Protein AF-A0A8H7WXA7-F1 (afdb_monomer_lite)

Foldseek 3Di:
DAPVLVVVVVVCVVVVVPPDPVVVLVSLCVVPLLSLLLNLLCVCVVDPVSVVVLCVQQVDHQQHADPPPQCRSLSNLVVCLVCVVSSVVSCVVVVVVSVSSDADPVSNVVSVVVSVLCPLVVVLVVQQPDPPHDLQSNVVSLLVNLVSLVVVLVVLVVVPDPVSVVVNVVSVSVNVVSCVVVVCLVPDLVNVLSQCPDPVRRLVVLVPRPDPVRSVVSVVVNVVVVVVVVVVVVVVD

pLDDT: mean 80.23, std 11.73, range [40.03, 95.44]
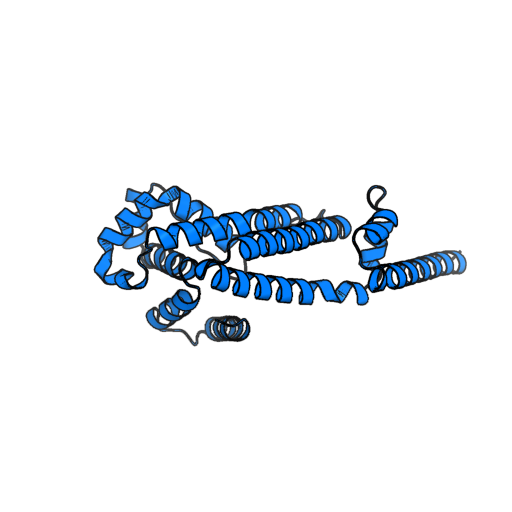
Sequence (237 aa):
MDIEELKLYDLEDENGELTDEEAKRARFRLLGPIGQAHNIVVHIGGSAARTDVFRNVAGRLIPMNNRTRWNSWYNMLLVLLLLKGKVEEYCDKYEDELEEDLLSREDWKKVEMIKDFLAPFSRATLATEGDSVSIDRTLFNTDILIKHLQETTDEIKKKKDEESNDFLIRLNAAHKVLDNYYQKPDISPFYAAALVLNPMFRTRFINLHWPRKWGAPALAKVKKLRERTIGLRVSCS

Secondary structure (DSSP, 8-state):
--HHHHHHHHHHHHTT----HHHHHHHHHTTTHHHHHHHHHHHHHT-HHHHHHHHHHHSSPPPPP-TT-TTHHHHHHHHHHHTHHHHHHHHHHTHHHHGGGPPPHHHHHHHHHHHHHHHHHHHHHHHH-STT--HHHHHHHHHHHHHHHHHHHHHHHHH--HHHHHHHHHHHHHHHHHHHHHSGGGT-HHHHHHHHHSTTTHHHHHHHHS-HHHHHHHHHHHHHHHHHHHHHHHHT-

Structure (mmCIF, N/CA/C/O backbone):
data_AF-A0A8H7WXA7-F1
#
_entry.id   AF-A0A8H7WXA7-F1
#
loop_
_atom_site.group_PDB
_atom_site.id
_atom_site.type_symbol
_atom_site.label_atom_id
_atom_site.label_alt_id
_atom_site.label_comp_id
_atom_site.label_asym_id
_atom_site.label_entity_id
_atom_site.label_seq_id
_atom_site.pdbx_PDB_ins_code
_atom_site.Cartn_x
_atom_site.Cartn_y
_atom_site.Cartn_z
_atom_site.occupancy
_atom_site.B_iso_or_equiv
_atom_site.auth_seq_id
_atom_site.auth_comp_id
_atom_site.auth_asym_id
_atom_site.auth_atom_id
_atom_site.pdbx_PDB_model_num
ATOM 1 N N . MET A 1 1 ? 6.147 12.025 5.387 1.00 55.28 1 MET A N 1
ATOM 2 C CA . MET A 1 1 ? 7.143 11.014 5.775 1.00 55.28 1 MET A CA 1
ATOM 3 C C . MET A 1 1 ? 8.098 10.799 4.614 1.00 55.28 1 MET A C 1
ATOM 5 O O . MET A 1 1 ? 7.621 10.529 3.512 1.00 55.28 1 MET A O 1
ATOM 9 N N . ASP A 1 2 ? 9.398 11.001 4.816 1.00 58.91 2 ASP A N 1
ATOM 10 C CA . ASP A 1 2 ? 10.422 10.761 3.781 1.00 58.91 2 ASP A CA 1
ATOM 11 C C . ASP A 1 2 ? 10.826 9.271 3.739 1.00 58.91 2 ASP A C 1
ATOM 13 O O . ASP A 1 2 ? 10.615 8.518 4.689 1.00 58.91 2 ASP A O 1
ATOM 17 N N . ILE A 1 3 ? 11.413 8.820 2.628 1.00 60.12 3 ILE A N 1
ATOM 18 C CA . ILE A 1 3 ? 11.916 7.450 2.427 1.00 60.12 3 ILE A CA 1
ATOM 19 C C . ILE A 1 3 ? 12.921 7.062 3.523 1.00 60.12 3 ILE A C 1
ATOM 21 O O . ILE A 1 3 ? 13.016 5.887 3.874 1.00 60.12 3 ILE A O 1
ATOM 25 N N . GLU A 1 4 ? 13.690 8.015 4.051 1.00 65.62 4 GLU A N 1
ATOM 26 C CA . GLU A 1 4 ? 14.643 7.748 5.133 1.00 65.62 4 GLU A CA 1
ATOM 27 C C . GLU A 1 4 ? 13.956 7.441 6.466 1.00 65.62 4 GLU A C 1
ATOM 29 O O . GLU A 1 4 ? 14.383 6.520 7.154 1.00 65.62 4 GLU A O 1
ATOM 34 N N . GLU A 1 5 ? 12.846 8.112 6.782 1.00 67.44 5 GLU A N 1
ATOM 35 C CA . GLU A 1 5 ? 12.047 7.819 7.981 1.00 67.44 5 GLU A CA 1
ATOM 36 C C . GLU A 1 5 ? 11.400 6.429 7.895 1.00 67.44 5 GLU A C 1
ATOM 38 O O . GLU A 1 5 ? 11.374 5.695 8.881 1.00 67.44 5 GLU A O 1
ATOM 43 N N . LEU A 1 6 ? 10.948 6.026 6.700 1.00 65.06 6 LEU A N 1
ATOM 44 C CA . LEU A 1 6 ? 10.463 4.664 6.434 1.00 65.06 6 LEU A CA 1
ATOM 45 C C . LEU A 1 6 ? 11.540 3.606 6.686 1.00 65.06 6 LEU A C 1
ATOM 47 O O . LEU A 1 6 ? 11.292 2.614 7.363 1.00 65.06 6 LEU A O 1
ATOM 51 N N . LYS A 1 7 ? 12.747 3.831 6.156 1.00 67.94 7 LYS A N 1
ATOM 52 C CA . LYS A 1 7 ? 13.876 2.909 6.342 1.00 67.94 7 LYS A CA 1
ATOM 53 C C . LYS A 1 7 ? 14.319 2.829 7.795 1.00 67.94 7 LYS A C 1
ATOM 55 O O . LYS A 1 7 ? 14.704 1.758 8.245 1.00 67.94 7 LYS A O 1
ATOM 60 N N . LEU A 1 8 ? 14.296 3.953 8.508 1.00 71.31 8 LEU A N 1
ATOM 61 C CA . LEU A 1 8 ? 14.635 3.992 9.924 1.00 71.31 8 LEU A CA 1
ATOM 62 C C . LEU A 1 8 ? 13.629 3.178 10.743 1.00 71.31 8 LEU A C 1
ATOM 64 O O . LEU A 1 8 ? 14.038 2.361 11.559 1.00 71.31 8 LEU A O 1
ATOM 68 N N . TYR A 1 9 ? 12.331 3.327 10.465 1.00 69.94 9 TYR A N 1
ATOM 69 C CA . TYR A 1 9 ? 11.303 2.481 11.068 1.00 69.94 9 TYR A CA 1
ATOM 70 C C . TYR A 1 9 ? 11.548 0.990 10.799 1.00 69.94 9 TYR A C 1
ATOM 72 O O . TYR A 1 9 ? 11.513 0.206 11.744 1.00 69.94 9 TYR A O 1
ATOM 80 N N . ASP A 1 10 ? 11.832 0.604 9.550 1.00 68.31 10 ASP A N 1
ATOM 81 C CA . ASP A 1 10 ? 12.086 -0.802 9.204 1.00 68.31 10 ASP A CA 1
ATOM 82 C C . ASP A 1 10 ? 13.258 -1.388 10.016 1.00 68.31 10 ASP A C 1
ATOM 84 O O . ASP A 1 10 ? 13.186 -2.535 10.456 1.00 68.31 10 ASP A O 1
ATOM 88 N N . LEU A 1 11 ? 14.312 -0.597 10.250 1.00 69.94 11 LEU A N 1
ATOM 89 C CA . LEU A 1 11 ? 15.478 -0.999 11.045 1.00 69.94 11 LEU A CA 1
ATOM 90 C C . LEU A 1 11 ? 15.151 -1.133 12.537 1.00 69.94 11 LEU A C 1
ATOM 92 O O . LEU A 1 11 ? 15.550 -2.103 13.175 1.00 69.94 11 LEU A O 1
ATOM 96 N N . GLU A 1 12 ? 14.417 -0.176 13.099 1.00 70.00 12 GLU A N 1
ATOM 97 C CA . GLU A 1 12 ? 14.050 -0.186 14.519 1.00 70.00 12 GLU A CA 1
ATOM 98 C C . GLU A 1 12 ? 13.044 -1.305 14.851 1.00 70.00 12 GLU A C 1
ATOM 100 O O . GLU A 1 12 ? 13.105 -1.900 15.930 1.00 70.00 12 GLU A O 1
ATOM 105 N N . ASP A 1 13 ? 12.146 -1.638 13.917 1.00 66.94 13 ASP A N 1
ATOM 106 C CA . ASP A 1 13 ? 11.234 -2.784 14.027 1.00 66.94 13 ASP A CA 1
ATOM 107 C C . ASP A 1 13 ? 12.001 -4.115 13.936 1.00 66.94 13 ASP A C 1
ATOM 109 O O . ASP A 1 13 ? 11.770 -5.020 14.739 1.00 66.94 13 ASP A O 1
ATOM 113 N N . GLU A 1 14 ? 12.979 -4.228 13.024 1.00 68.00 14 GLU A N 1
ATOM 114 C CA . GLU A 1 14 ? 13.877 -5.395 12.939 1.00 68.00 14 GLU A CA 1
ATOM 115 C C . GLU A 1 14 ? 14.685 -5.628 14.214 1.00 68.00 14 GLU A C 1
ATOM 117 O O . GLU A 1 14 ? 14.851 -6.775 14.636 1.00 68.00 14 GLU A O 1
ATOM 122 N N . ASN A 1 15 ? 15.154 -4.555 14.845 1.00 70.88 15 ASN A N 1
ATOM 123 C CA . ASN A 1 15 ? 15.931 -4.633 16.077 1.00 70.88 15 ASN A CA 1
ATOM 124 C C . ASN A 1 15 ? 15.066 -4.902 17.321 1.00 70.88 15 ASN A C 1
ATOM 126 O O . ASN A 1 15 ? 15.609 -5.115 18.406 1.00 70.88 15 ASN A O 1
ATOM 130 N N . GLY A 1 16 ? 13.733 -4.902 17.188 1.00 65.19 16 GLY A N 1
ATOM 131 C CA . GLY A 1 16 ? 12.806 -5.060 18.310 1.00 65.19 16 GLY A CA 1
ATOM 132 C C . GLY A 1 16 ? 12.818 -3.877 19.282 1.00 65.19 16 GLY A C 1
ATOM 133 O O . GLY A 1 16 ? 12.421 -4.025 20.437 1.00 65.19 16 GLY A O 1
ATOM 134 N N . GLU A 1 17 ? 13.284 -2.710 18.835 1.00 65.25 17 GLU A N 1
ATOM 135 C CA . GLU A 1 17 ? 13.406 -1.496 19.653 1.00 65.25 17 GLU A CA 1
ATOM 136 C C . GLU A 1 17 ? 12.039 -0.830 19.889 1.00 65.25 17 GLU A C 1
ATOM 138 O O . GLU A 1 17 ? 11.831 -0.132 20.882 1.00 65.25 17 GLU A O 1
ATOM 143 N N . LEU A 1 18 ? 11.065 -1.118 19.021 1.00 64.38 18 LEU A N 1
ATOM 144 C CA . LEU A 1 18 ? 9.667 -0.719 19.165 1.00 64.38 18 LEU A CA 1
ATOM 145 C C . LEU A 1 18 ? 8.901 -1.774 19.977 1.00 64.38 18 LEU A C 1
ATOM 147 O O . LEU A 1 18 ? 8.321 -2.709 19.426 1.00 64.38 18 LEU A O 1
ATOM 151 N N . THR A 1 19 ? 8.892 -1.637 21.302 1.00 67.06 19 THR A N 1
ATOM 152 C CA . THR A 1 19 ? 8.095 -2.504 22.196 1.00 67.06 19 THR A CA 1
ATOM 153 C C . THR A 1 19 ? 6.735 -1.909 22.558 1.00 67.06 19 THR A C 1
ATOM 155 O O . THR A 1 19 ? 5.822 -2.656 22.902 1.00 67.06 19 THR A O 1
ATOM 158 N N . ASP A 1 20 ? 6.581 -0.589 22.437 1.00 81.88 20 ASP A N 1
ATOM 159 C CA . ASP A 1 20 ? 5.321 0.108 22.682 1.00 81.88 20 ASP A CA 1
ATOM 160 C C . ASP A 1 20 ? 4.419 0.093 21.438 1.00 81.88 20 ASP A C 1
ATOM 162 O O . ASP A 1 20 ? 4.792 0.573 20.363 1.00 81.88 20 ASP A O 1
ATOM 166 N N . GLU A 1 21 ? 3.219 -0.463 21.591 1.00 80.38 21 GLU A N 1
ATOM 167 C CA . GLU A 1 21 ? 2.232 -0.573 20.515 1.00 80.38 21 GLU A CA 1
ATOM 168 C C . GLU A 1 21 ? 1.685 0.798 20.099 1.00 80.38 21 GLU A C 1
ATOM 170 O O . GLU A 1 21 ? 1.405 1.009 18.918 1.00 80.38 21 GLU A O 1
ATOM 175 N N . GLU A 1 22 ? 1.591 1.764 21.017 1.00 84.88 22 GLU A N 1
ATOM 176 C CA . GLU A 1 22 ? 1.117 3.106 20.666 1.00 84.88 22 GLU A CA 1
ATOM 177 C C . GLU A 1 22 ? 2.143 3.872 19.833 1.00 84.88 22 GLU A C 1
ATOM 179 O O . GLU A 1 22 ? 1.800 4.433 18.791 1.00 84.88 22 GLU A O 1
ATOM 184 N N . ALA A 1 23 ? 3.423 3.814 20.210 1.00 83.44 23 ALA A N 1
ATOM 185 C CA . ALA A 1 23 ? 4.508 4.368 19.406 1.00 83.44 23 ALA A CA 1
ATOM 186 C C . ALA A 1 23 ? 4.546 3.784 17.981 1.00 83.44 23 ALA A C 1
ATOM 188 O O . ALA A 1 23 ? 4.801 4.519 17.022 1.00 83.44 23 ALA A O 1
ATOM 189 N N . LYS A 1 24 ? 4.255 2.484 17.811 1.00 83.12 24 LYS A N 1
ATOM 190 C CA . LYS A 1 24 ? 4.113 1.875 16.476 1.00 83.12 24 LYS A CA 1
ATOM 191 C C . LYS A 1 24 ? 2.935 2.474 15.720 1.00 83.12 24 LYS A C 1
ATOM 193 O O . LYS A 1 24 ? 3.113 2.921 14.585 1.00 83.12 24 LYS A O 1
ATOM 198 N N . ARG A 1 25 ? 1.751 2.524 16.340 1.00 86.69 25 ARG A N 1
ATOM 199 C CA . ARG A 1 25 ? 0.543 3.077 15.709 1.00 86.69 25 ARG A CA 1
ATOM 200 C C . ARG A 1 25 ? 0.742 4.527 15.278 1.00 86.69 25 ARG A C 1
ATOM 202 O O . ARG A 1 25 ? 0.449 4.849 14.126 1.00 86.69 25 ARG A O 1
ATOM 209 N N . ALA A 1 26 ? 1.332 5.361 16.133 1.00 86.50 26 ALA A N 1
ATOM 210 C CA . ALA A 1 26 ? 1.630 6.762 15.842 1.00 86.50 26 ALA A CA 1
ATOM 211 C C . ALA A 1 26 ? 2.517 6.936 14.597 1.00 86.50 26 ALA A C 1
ATOM 213 O O . ALA A 1 26 ? 2.296 7.838 13.787 1.00 86.50 26 ALA A O 1
ATOM 214 N N . ARG A 1 27 ? 3.485 6.038 14.378 1.00 83.56 27 ARG A N 1
ATOM 215 C CA . ARG A 1 27 ? 4.312 6.050 13.159 1.00 83.56 27 ARG A CA 1
ATOM 216 C C . ARG A 1 27 ? 3.525 5.665 11.922 1.00 83.56 27 ARG A C 1
ATOM 218 O O . ARG A 1 27 ? 3.659 6.321 10.892 1.00 83.56 27 ARG A O 1
ATOM 225 N N . PHE A 1 28 ? 2.678 4.644 12.012 1.00 85.75 28 PHE A N 1
ATOM 226 C CA . PHE A 1 28 ? 1.815 4.284 10.892 1.00 85.75 28 PHE A CA 1
ATOM 227 C C . PHE A 1 28 ? 0.854 5.420 10.534 1.00 85.75 28 PHE A C 1
ATOM 229 O O . PHE A 1 28 ? 0.642 5.659 9.349 1.00 85.75 28 PHE A O 1
ATOM 236 N N . ARG A 1 29 ? 0.370 6.212 11.496 1.00 87.25 29 ARG A N 1
ATOM 237 C CA . ARG A 1 29 ? -0.469 7.393 11.214 1.00 87.25 29 ARG A CA 1
ATOM 238 C C . ARG A 1 29 ? 0.225 8.434 10.326 1.00 87.25 29 ARG A C 1
ATOM 240 O O . ARG A 1 29 ? -0.449 9.092 9.538 1.00 87.25 29 ARG A O 1
ATOM 247 N N . LEU A 1 30 ? 1.561 8.519 10.322 1.00 84.94 30 LEU A N 1
ATOM 248 C CA . LEU A 1 30 ? 2.317 9.385 9.395 1.00 84.94 30 LEU A CA 1
ATOM 249 C C . LEU A 1 30 ? 2.177 8.969 7.921 1.00 84.94 30 LEU A C 1
ATOM 251 O O . LEU A 1 30 ? 2.384 9.780 7.012 1.00 84.94 30 LEU A O 1
ATOM 255 N N . LEU A 1 31 ? 1.803 7.714 7.653 1.00 81.88 31 LEU A N 1
ATOM 256 C CA . LEU A 1 31 ? 1.449 7.259 6.308 1.00 81.88 31 LEU A CA 1
ATOM 257 C C . LEU A 1 31 ? 0.077 7.765 5.862 1.00 81.88 31 LEU A C 1
ATOM 259 O O . LEU A 1 31 ? -0.237 7.632 4.677 1.00 81.88 31 LEU A O 1
ATOM 263 N N . GLY A 1 32 ? -0.694 8.386 6.753 1.00 88.00 32 GLY A N 1
ATOM 264 C CA . GLY A 1 32 ? -2.041 8.880 6.510 1.00 88.00 32 GLY A CA 1
ATOM 265 C C . GLY A 1 32 ? -3.082 7.753 6.553 1.00 88.00 32 GLY A C 1
ATOM 266 O O . GLY A 1 32 ? -2.889 6.763 7.267 1.00 88.00 32 GLY A O 1
ATOM 267 N N . PRO A 1 33 ? -4.145 7.838 5.733 1.00 91.06 33 PRO A N 1
ATOM 268 C CA . PRO A 1 33 ? -5.280 6.907 5.768 1.00 91.06 33 PRO A CA 1
ATOM 269 C C . PRO A 1 33 ? -4.922 5.429 5.622 1.00 91.06 33 PRO A C 1
ATOM 271 O O . PRO A 1 33 ? -5.552 4.558 6.214 1.00 91.06 33 PRO A O 1
ATOM 274 N N . ILE A 1 34 ? -3.886 5.119 4.839 1.00 90.56 34 ILE A N 1
ATOM 275 C CA . ILE A 1 34 ? -3.430 3.736 4.662 1.00 90.56 34 ILE A CA 1
ATOM 276 C C . ILE A 1 34 ? -2.814 3.159 5.945 1.00 90.56 34 ILE A C 1
ATOM 278 O O . ILE A 1 34 ? -2.952 1.965 6.206 1.00 90.56 34 ILE A O 1
ATOM 282 N N . GLY A 1 35 ? -2.148 3.992 6.744 1.00 89.69 35 GLY A N 1
ATOM 283 C CA . GLY A 1 35 ? -1.556 3.583 8.012 1.00 89.69 35 GLY A CA 1
ATOM 284 C C . GLY A 1 35 ? -2.586 3.468 9.129 1.00 89.69 35 GLY A C 1
ATOM 285 O O . GLY A 1 35 ? -2.553 2.504 9.883 1.00 89.69 35 GLY A O 1
ATOM 286 N N . GLN A 1 36 ? -3.574 4.362 9.160 1.00 93.12 36 GLN A N 1
ATOM 287 C CA . GLN A 1 36 ? -4.746 4.217 10.032 1.00 93.12 36 GLN A CA 1
ATOM 288 C C . GLN A 1 36 ? -5.517 2.923 9.711 1.00 93.12 36 GLN A C 1
ATOM 290 O O . GLN A 1 36 ? -5.810 2.127 10.601 1.00 93.12 36 GLN A O 1
ATOM 295 N N . ALA A 1 37 ? -5.733 2.624 8.423 1.00 93.69 37 ALA A N 1
ATOM 296 C CA . ALA A 1 37 ? -6.323 1.354 7.993 1.00 93.69 37 ALA A CA 1
ATOM 297 C C . ALA A 1 37 ? -5.499 0.135 8.449 1.00 93.69 37 ALA A C 1
ATOM 299 O O . ALA A 1 37 ? -6.068 -0.880 8.848 1.00 93.69 37 ALA A O 1
ATOM 300 N N . HIS A 1 38 ? -4.166 0.226 8.415 1.00 92.31 38 HIS A N 1
ATOM 301 C CA . HIS A 1 38 ? -3.289 -0.807 8.967 1.00 92.31 38 HIS A CA 1
ATOM 302 C C . HIS A 1 38 ? -3.489 -0.978 10.478 1.00 92.31 38 HIS A C 1
ATOM 304 O O . HIS A 1 38 ? -3.698 -2.104 10.929 1.00 92.31 38 HIS A O 1
ATOM 310 N N . ASN A 1 39 ? -3.501 0.116 11.241 1.00 93.25 39 ASN A N 1
ATOM 311 C CA . ASN A 1 39 ? -3.690 0.091 12.691 1.00 93.25 39 ASN A CA 1
ATOM 312 C C . ASN A 1 39 ? -5.024 -0.556 13.089 1.00 93.25 39 ASN A C 1
ATOM 314 O O . ASN A 1 39 ? -5.052 -1.363 14.018 1.00 93.25 39 ASN A O 1
ATOM 318 N N . ILE A 1 40 ? -6.106 -0.296 12.347 1.00 93.88 40 ILE A N 1
ATOM 319 C CA . ILE A 1 40 ? -7.400 -0.968 12.558 1.00 93.88 40 ILE A CA 1
ATOM 320 C C . ILE A 1 40 ? -7.264 -2.489 12.381 1.00 93.88 40 ILE A C 1
ATOM 322 O O . ILE A 1 40 ? -7.737 -3.265 13.213 1.00 93.88 40 ILE A O 1
ATOM 326 N N . VAL A 1 41 ? -6.598 -2.945 11.316 1.00 93.38 41 VAL A N 1
ATOM 327 C CA . VAL A 1 41 ? -6.406 -4.384 11.057 1.00 93.38 41 VAL A CA 1
ATOM 328 C C . VAL A 1 41 ? -5.523 -5.029 12.130 1.00 93.38 41 VAL A C 1
ATOM 330 O O . VAL A 1 41 ? -5.822 -6.140 12.580 1.00 93.38 41 VAL A O 1
ATOM 333 N N . VAL A 1 42 ? -4.483 -4.327 12.588 1.00 91.88 42 VAL A N 1
ATOM 334 C CA . VAL A 1 42 ? -3.644 -4.739 13.725 1.00 91.88 42 VAL A CA 1
ATOM 335 C C . VAL A 1 42 ? -4.473 -4.870 14.995 1.00 91.88 42 VAL A C 1
ATOM 337 O O . VAL A 1 42 ? -4.383 -5.891 15.674 1.00 91.88 42 VAL A O 1
ATOM 340 N N . HIS A 1 43 ? -5.339 -3.900 15.287 1.00 93.06 43 HIS A N 1
ATOM 341 C CA . HIS A 1 43 ? -6.212 -3.928 16.460 1.00 93.06 43 HIS A CA 1
ATOM 342 C C . HIS A 1 43 ? -7.162 -5.131 16.442 1.00 93.06 43 HIS A C 1
ATOM 344 O O . HIS A 1 43 ? -7.214 -5.880 17.421 1.00 93.06 43 HIS A O 1
ATOM 350 N N . ILE A 1 44 ? -7.819 -5.398 15.307 1.00 92.62 44 ILE A N 1
ATOM 351 C CA . ILE A 1 44 ? -8.679 -6.581 15.111 1.00 92.62 44 ILE A CA 1
ATOM 352 C C . ILE A 1 44 ? -7.911 -7.880 15.404 1.00 92.62 44 ILE A C 1
ATOM 354 O O . ILE A 1 44 ? -8.413 -8.776 16.092 1.00 92.62 44 ILE A O 1
ATOM 358 N N . GLY A 1 45 ? -6.691 -7.994 14.873 1.00 89.44 45 GLY A N 1
ATOM 359 C CA . GLY A 1 45 ? -5.839 -9.178 15.015 1.00 89.44 45 GLY A CA 1
ATOM 360 C C . GLY A 1 45 ? -5.110 -9.287 16.356 1.00 89.44 45 GLY A C 1
ATOM 361 O O . GLY A 1 45 ? -4.618 -10.360 16.696 1.00 89.44 45 GLY A O 1
ATOM 362 N N . GLY A 1 46 ? -5.046 -8.208 17.137 1.00 87.50 46 GLY A N 1
ATOM 363 C CA . GLY A 1 46 ? -4.218 -8.121 18.340 1.00 87.50 46 GLY A CA 1
ATOM 364 C C . GLY A 1 46 ? -4.776 -8.851 19.564 1.00 87.50 46 GLY A C 1
ATOM 365 O O . GLY A 1 46 ? -4.185 -8.786 20.636 1.00 87.50 46 GLY A O 1
ATOM 366 N N . SER A 1 47 ? -5.954 -9.473 19.487 1.00 91.19 47 SER A N 1
ATOM 367 C CA . SER A 1 47 ? -6.491 -10.332 20.555 1.00 91.19 47 SER A CA 1
ATOM 368 C C . SER A 1 47 ? -7.480 -11.338 19.984 1.00 91.19 47 SER A C 1
ATOM 370 O O . SER A 1 47 ? -8.298 -10.978 19.139 1.00 91.19 47 SER A O 1
ATOM 372 N N . ALA A 1 48 ? -7.472 -12.566 20.511 1.00 91.06 48 ALA A N 1
ATOM 373 C CA . ALA A 1 48 ? -8.430 -13.605 20.133 1.00 91.06 48 ALA A CA 1
ATOM 374 C C . ALA A 1 48 ? -9.885 -13.129 20.289 1.00 91.06 48 ALA A C 1
ATOM 376 O O . ALA A 1 48 ? -10.696 -13.334 19.391 1.00 91.06 48 ALA A O 1
ATOM 377 N N . ALA A 1 49 ? -10.189 -12.400 21.370 1.00 92.19 49 ALA A N 1
ATOM 378 C CA . ALA A 1 49 ? -11.525 -11.858 21.607 1.00 92.19 49 ALA A CA 1
ATOM 379 C C . ALA A 1 49 ? -11.946 -10.850 20.522 1.00 92.19 49 ALA A C 1
ATOM 381 O O . ALA A 1 49 ? -13.055 -10.933 19.998 1.00 92.19 49 ALA A O 1
ATOM 382 N N . ARG A 1 50 ? -11.053 -9.926 20.141 1.00 92.94 50 ARG A N 1
ATOM 383 C CA . ARG A 1 50 ? -11.302 -8.929 19.082 1.00 92.94 50 ARG A CA 1
ATOM 384 C C . ARG A 1 50 ? -11.454 -9.586 17.713 1.00 92.94 50 ARG A C 1
ATOM 386 O O . ARG A 1 50 ? -12.377 -9.271 16.963 1.00 92.94 50 ARG A O 1
ATOM 393 N N . THR A 1 51 ? -10.600 -10.564 17.431 1.00 92.06 51 THR A N 1
ATOM 394 C CA . THR A 1 51 ? -10.654 -11.362 16.206 1.00 92.06 51 THR A CA 1
ATOM 395 C C . THR A 1 51 ? -11.980 -12.110 16.085 1.00 92.06 51 THR A C 1
ATOM 397 O O . THR A 1 51 ? -12.573 -12.119 15.006 1.00 92.06 51 THR A O 1
ATOM 400 N N . ASP A 1 52 ? -12.477 -12.705 17.170 1.00 92.19 52 ASP A N 1
ATOM 401 C CA . ASP A 1 52 ? -13.766 -13.399 17.175 1.00 92.19 52 ASP A CA 1
ATOM 402 C C . ASP A 1 52 ? -14.940 -12.431 17.015 1.00 92.19 52 ASP A C 1
ATOM 404 O O . ASP A 1 52 ? -15.850 -12.705 16.233 1.00 92.19 52 ASP A O 1
ATOM 408 N N . VAL A 1 53 ? -14.897 -11.266 17.671 1.00 92.75 53 VAL A N 1
ATOM 409 C CA . VAL A 1 53 ? -15.895 -10.200 17.477 1.00 92.75 53 VAL A CA 1
ATOM 410 C C . VAL A 1 53 ? -15.974 -9.796 16.007 1.00 92.75 53 VAL A C 1
ATOM 412 O O . VAL A 1 53 ? -17.058 -9.825 15.426 1.00 92.75 53 VAL A O 1
ATOM 415 N N . PHE A 1 54 ? -14.839 -9.480 15.381 1.00 93.06 54 PHE A N 1
ATOM 416 C CA . PHE A 1 54 ? -14.824 -9.087 13.974 1.00 93.06 54 PHE A CA 1
ATOM 417 C C . PHE A 1 54 ? -15.259 -10.233 13.054 1.00 93.06 54 PHE A C 1
ATOM 419 O O . PHE A 1 54 ? -16.042 -10.024 12.129 1.00 93.06 54 PHE A O 1
ATOM 426 N N . ARG A 1 55 ? -14.819 -11.470 13.322 1.00 93.12 55 ARG A N 1
ATOM 427 C CA . ARG A 1 55 ? -15.217 -12.650 12.540 1.00 93.12 55 ARG A CA 1
ATOM 428 C C . ARG A 1 55 ? -16.726 -12.887 12.592 1.00 93.12 55 ARG A C 1
ATOM 430 O O . ARG A 1 55 ? -17.302 -13.228 11.562 1.00 93.12 55 ARG A O 1
ATOM 437 N N . ASN A 1 56 ? -17.362 -12.678 13.741 1.00 91.94 56 ASN A N 1
ATOM 438 C CA . ASN A 1 56 ? -18.813 -12.812 13.887 1.00 91.94 56 ASN A CA 1
ATOM 439 C C . ASN A 1 56 ? -19.579 -11.750 13.085 1.00 91.94 56 ASN A C 1
ATOM 441 O O . ASN A 1 56 ? -20.637 -12.042 12.536 1.00 91.94 56 ASN A O 1
ATOM 445 N N . VAL A 1 57 ? -19.032 -10.537 12.983 1.00 89.31 57 VAL A N 1
ATOM 446 C CA . VAL A 1 57 ? -19.649 -9.407 12.270 1.00 89.31 57 VAL A CA 1
ATOM 447 C C . VAL A 1 57 ? -19.425 -9.481 10.752 1.00 89.31 57 VAL A C 1
ATOM 449 O O . VAL A 1 57 ? -20.338 -9.204 9.969 1.00 89.31 57 VAL A O 1
ATOM 452 N N . ALA A 1 58 ? -18.221 -9.865 10.324 1.00 89.75 58 ALA A N 1
ATOM 453 C CA . ALA A 1 58 ? -17.781 -9.814 8.928 1.00 89.75 58 ALA A CA 1
ATOM 454 C C . ALA A 1 58 ? -17.769 -11.176 8.208 1.00 89.75 58 ALA A C 1
ATOM 456 O O . ALA A 1 58 ? -17.600 -11.226 6.990 1.00 89.75 58 ALA A O 1
ATOM 457 N N . GLY A 1 59 ? -17.886 -12.294 8.932 1.00 88.00 59 GLY A N 1
ATOM 458 C CA . GLY A 1 59 ? -17.841 -13.661 8.389 1.00 88.00 59 GLY A CA 1
ATOM 459 C C . GLY A 1 59 ? -16.464 -14.116 7.881 1.00 88.00 59 GLY A C 1
ATOM 460 O O . GLY A 1 59 ? -16.280 -15.281 7.530 1.00 88.00 59 GLY A O 1
ATOM 461 N N . ARG A 1 60 ? -15.475 -13.219 7.841 1.00 90.50 60 ARG A N 1
ATOM 462 C CA . ARG A 1 60 ? -14.086 -13.480 7.446 1.00 90.50 60 ARG A CA 1
ATOM 463 C C . ARG A 1 60 ? -13.154 -12.450 8.077 1.00 90.50 60 ARG A C 1
ATOM 465 O O . ARG A 1 60 ? -13.591 -11.375 8.469 1.00 90.50 60 ARG A O 1
ATOM 472 N N . LEU A 1 61 ? -11.861 -12.760 8.111 1.00 89.38 61 LEU A N 1
ATOM 473 C CA . LEU A 1 61 ? -10.833 -11.814 8.541 1.00 89.38 61 LEU A CA 1
ATOM 474 C C . LEU A 1 61 ? -10.232 -11.042 7.361 1.00 89.38 61 LEU A C 1
ATOM 476 O O . LEU A 1 61 ? -10.247 -11.503 6.210 1.00 89.38 61 LEU A O 1
ATOM 480 N N . ILE A 1 62 ? -9.676 -9.876 7.683 1.00 90.00 62 ILE A N 1
ATOM 481 C CA . ILE A 1 62 ? -8.826 -9.095 6.786 1.00 90.00 62 ILE A CA 1
ATOM 482 C C . ILE A 1 62 ? -7.405 -9.677 6.870 1.00 90.00 62 ILE A C 1
ATOM 484 O O . ILE A 1 62 ? -6.909 -9.904 7.975 1.00 90.00 62 ILE A O 1
ATOM 488 N N . PRO A 1 63 ? -6.744 -9.976 5.737 1.00 87.25 63 PRO A N 1
ATOM 489 C CA . PRO A 1 63 ? -5.367 -10.442 5.757 1.00 87.25 63 PRO A CA 1
ATOM 490 C C . PRO A 1 63 ? -4.445 -9.326 6.254 1.00 87.25 63 PRO A C 1
ATOM 492 O O . PRO A 1 63 ? -4.479 -8.218 5.722 1.00 87.25 63 PRO A O 1
ATOM 495 N N . MET A 1 64 ? -3.596 -9.641 7.234 1.00 83.19 64 MET A N 1
ATOM 496 C CA . MET A 1 64 ? -2.569 -8.715 7.704 1.00 83.19 64 MET A CA 1
ATOM 497 C C . MET A 1 64 ? -1.550 -8.454 6.589 1.00 83.19 64 MET A C 1
ATOM 499 O O . MET A 1 64 ? -1.115 -9.376 5.885 1.00 83.19 64 MET A O 1
ATOM 503 N N . ASN A 1 65 ? -1.154 -7.197 6.430 1.00 76.44 65 ASN A N 1
ATOM 504 C CA . ASN A 1 65 ? 0.003 -6.838 5.625 1.00 76.44 65 ASN A CA 1
ATOM 505 C C . ASN A 1 65 ? 1.288 -7.405 6.262 1.00 76.44 65 ASN A C 1
ATOM 507 O O . ASN A 1 65 ? 1.425 -7.507 7.474 1.00 76.44 65 ASN A O 1
ATOM 511 N N . ASN A 1 66 ? 2.243 -7.806 5.430 1.00 71.56 66 ASN A N 1
ATOM 512 C CA . ASN A 1 66 ? 3.522 -8.351 5.852 1.00 71.56 66 ASN A CA 1
ATOM 513 C C . ASN A 1 66 ? 4.622 -7.662 5.050 1.00 71.56 66 ASN A C 1
ATOM 515 O O . ASN A 1 66 ? 4.573 -7.649 3.821 1.00 71.56 66 ASN A O 1
ATOM 519 N N . ARG A 1 67 ? 5.639 -7.158 5.750 1.00 60.38 67 ARG A N 1
ATOM 520 C CA . ARG A 1 67 ? 6.802 -6.478 5.170 1.00 60.38 67 ARG A CA 1
ATOM 521 C C . ARG A 1 67 ? 7.451 -7.243 4.012 1.00 60.38 67 ARG A C 1
ATOM 523 O O . ARG A 1 67 ? 7.835 -6.647 3.015 1.00 60.38 67 ARG A O 1
ATOM 530 N N . THR A 1 68 ? 7.551 -8.568 4.117 1.00 55.38 68 THR A N 1
ATOM 531 C CA . THR A 1 68 ? 8.268 -9.407 3.137 1.00 55.38 68 THR A CA 1
ATOM 532 C C . THR A 1 68 ? 7.399 -9.880 1.975 1.00 55.38 68 THR A C 1
ATOM 534 O O . THR A 1 68 ? 7.921 -10.359 0.967 1.00 55.38 68 THR A O 1
ATOM 537 N N . ARG A 1 69 ? 6.071 -9.745 2.070 1.00 64.69 69 ARG A N 1
ATOM 538 C CA . ARG A 1 69 ? 5.150 -10.268 1.060 1.00 64.69 69 ARG A CA 1
ATOM 539 C C . ARG A 1 69 ? 4.670 -9.133 0.167 1.00 64.69 69 ARG A C 1
ATOM 541 O O . ARG A 1 69 ? 3.763 -8.395 0.529 1.00 64.69 69 ARG A O 1
ATOM 548 N N . TRP A 1 70 ? 5.244 -9.047 -1.031 1.00 66.19 70 TRP A N 1
ATOM 549 C CA . TRP A 1 70 ? 5.158 -7.891 -1.938 1.00 66.19 70 TRP A CA 1
ATOM 550 C C . TRP A 1 70 ? 3.734 -7.361 -2.187 1.00 66.19 70 TRP A C 1
ATOM 552 O O . TRP A 1 70 ? 3.532 -6.158 -2.309 1.00 66.19 70 TRP A O 1
ATOM 562 N N . ASN A 1 71 ? 2.731 -8.243 -2.193 1.00 82.12 71 ASN A N 1
ATOM 563 C CA . ASN A 1 71 ? 1.332 -7.895 -2.464 1.00 82.12 71 ASN A CA 1
ATOM 564 C C . ASN A 1 71 ? 0.453 -7.723 -1.215 1.00 82.12 71 ASN A C 1
ATOM 566 O O . ASN A 1 71 ? -0.764 -7.576 -1.328 1.00 82.12 71 ASN A O 1
ATOM 570 N N . SER A 1 72 ? 1.013 -7.792 -0.009 1.00 86.38 72 SER A N 1
ATOM 571 C CA . SER A 1 72 ? 0.218 -7.882 1.217 1.00 86.38 72 SER A CA 1
ATOM 572 C C . SER A 1 72 ? -0.603 -6.627 1.501 1.00 86.38 72 SER A C 1
ATOM 574 O O . SER A 1 72 ? -1.750 -6.743 1.912 1.00 86.38 72 SER A O 1
ATOM 576 N N . TRP A 1 73 ? -0.043 -5.440 1.244 1.00 88.94 73 TRP A N 1
ATOM 577 C CA . TRP A 1 73 ? -0.749 -4.167 1.409 1.00 88.94 73 TRP A CA 1
ATOM 578 C C . TRP A 1 73 ? -1.949 -4.077 0.471 1.00 88.94 73 TRP A C 1
ATOM 580 O O . TRP A 1 73 ? -3.056 -3.794 0.915 1.00 88.94 73 TRP A O 1
ATOM 590 N N . TYR A 1 74 ? -1.759 -4.411 -0.808 1.00 90.56 74 TYR A N 1
ATOM 591 C CA . TYR A 1 74 ? -2.852 -4.451 -1.778 1.00 90.56 74 TYR A CA 1
ATOM 592 C C . TYR A 1 74 ? -3.958 -5.429 -1.353 1.00 90.56 74 TYR A C 1
ATOM 594 O O . TYR A 1 74 ? -5.133 -5.068 -1.357 1.00 90.56 74 TYR A O 1
ATOM 602 N N . ASN A 1 75 ? -3.590 -6.640 -0.924 1.00 90.62 75 ASN A N 1
ATOM 603 C CA . ASN A 1 75 ? -4.553 -7.646 -0.470 1.00 90.62 75 ASN A CA 1
ATOM 604 C C . ASN A 1 75 ? -5.315 -7.212 0.791 1.00 90.62 75 ASN A C 1
ATOM 606 O O . ASN A 1 75 ? -6.517 -7.460 0.887 1.00 90.62 75 ASN A O 1
ATOM 610 N N . MET A 1 76 ? -4.637 -6.560 1.741 1.00 93.75 76 MET A N 1
ATOM 611 C CA . MET A 1 76 ? -5.264 -5.990 2.934 1.00 93.75 76 MET A CA 1
ATOM 612 C C . MET A 1 76 ? -6.305 -4.944 2.535 1.00 93.75 76 MET A C 1
ATOM 614 O O . MET A 1 76 ? -7.468 -5.078 2.907 1.00 93.75 76 MET A O 1
ATOM 618 N N . LEU A 1 77 ? -5.919 -3.963 1.711 1.00 93.75 77 LEU A N 1
ATOM 619 C CA . LEU A 1 77 ? -6.818 -2.898 1.259 1.00 93.75 77 LEU A CA 1
ATOM 620 C C . LEU A 1 77 ? -8.006 -3.431 0.457 1.00 93.75 77 LEU A C 1
ATOM 622 O O . LEU A 1 77 ? -9.128 -2.966 0.639 1.00 93.75 77 LEU A O 1
ATOM 626 N N . LEU A 1 78 ? -7.780 -4.428 -0.401 1.00 93.75 78 LEU A N 1
ATOM 627 C CA . LEU A 1 78 ? -8.830 -5.055 -1.200 1.00 93.75 78 LEU A CA 1
ATOM 628 C C . LEU A 1 78 ? -9.938 -5.647 -0.318 1.00 93.75 78 LEU A C 1
ATOM 630 O O . LEU A 1 78 ? -11.121 -5.463 -0.597 1.00 93.75 78 LEU A O 1
ATOM 634 N N . VAL A 1 79 ? -9.562 -6.353 0.750 1.00 93.88 79 VAL A N 1
ATOM 635 C CA . VAL A 1 79 ? -10.523 -6.984 1.666 1.00 93.88 79 VAL A CA 1
ATOM 636 C C . VAL A 1 79 ? -11.114 -5.968 2.642 1.00 93.88 79 VAL A C 1
ATOM 638 O O . VAL A 1 79 ? -12.304 -6.040 2.933 1.00 93.88 79 VAL A O 1
ATOM 641 N N . LEU A 1 80 ? -10.314 -5.013 3.114 1.00 94.62 80 LEU A N 1
ATOM 642 C CA . LEU A 1 80 ? -10.757 -3.935 3.996 1.00 94.62 80 LEU A CA 1
ATOM 643 C C . LEU A 1 80 ? -11.850 -3.085 3.330 1.00 94.62 80 LEU A C 1
ATOM 645 O O . LEU A 1 80 ? -12.891 -2.860 3.936 1.00 94.62 80 LEU A O 1
ATOM 649 N N . LEU A 1 81 ? -11.678 -2.710 2.057 1.00 94.75 81 LEU A N 1
ATOM 650 C CA . LEU A 1 81 ? -12.695 -1.976 1.293 1.00 94.75 81 LEU A CA 1
ATOM 651 C C . LEU A 1 81 ? -13.940 -2.822 0.993 1.00 94.75 81 LEU A C 1
ATOM 653 O O . LEU A 1 81 ? -15.054 -2.307 1.060 1.00 94.75 81 LEU A O 1
ATOM 657 N N . LEU A 1 82 ? -13.780 -4.125 0.725 1.00 95.44 82 LEU A N 1
ATOM 658 C CA . LEU A 1 82 ? -14.915 -5.045 0.563 1.00 95.44 82 LEU A CA 1
ATOM 659 C C . LEU A 1 82 ? -15.772 -5.125 1.837 1.00 95.44 82 LEU A C 1
ATOM 661 O O . LEU A 1 82 ? -16.989 -5.280 1.762 1.00 95.44 82 LEU A O 1
ATOM 665 N N . LEU A 1 83 ? -15.131 -5.028 3.000 1.00 94.94 83 LEU A N 1
ATOM 666 C CA . LEU A 1 83 ? -15.763 -5.114 4.313 1.00 94.94 83 LEU A CA 1
ATOM 667 C C . LEU A 1 83 ? -15.987 -3.741 4.953 1.00 94.94 83 LEU A C 1
ATOM 669 O O . LEU A 1 83 ? -16.231 -3.696 6.154 1.00 94.94 83 LEU A O 1
ATOM 673 N N . LYS A 1 84 ? -15.943 -2.641 4.187 1.00 94.62 84 LYS A N 1
ATOM 674 C CA . LYS A 1 84 ? -15.973 -1.268 4.718 1.00 94.62 84 LYS A CA 1
ATOM 675 C C . LYS A 1 84 ? -17.031 -1.058 5.807 1.00 94.62 84 LYS A C 1
ATOM 677 O O . LYS A 1 84 ? -16.677 -0.686 6.915 1.00 94.62 84 LYS A O 1
ATOM 682 N N . GLY A 1 85 ? -18.296 -1.386 5.535 1.00 94.31 85 GLY A N 1
ATOM 683 C CA . GLY A 1 85 ? -19.370 -1.193 6.520 1.00 94.31 85 GLY A CA 1
ATOM 684 C C . GLY A 1 85 ? -19.220 -2.050 7.785 1.00 94.31 85 GLY A C 1
ATOM 685 O O . GLY A 1 85 ? -19.667 -1.660 8.853 1.00 94.31 85 GLY A O 1
ATOM 686 N N . LYS A 1 86 ? -18.559 -3.209 7.686 1.00 95.31 86 LYS A N 1
ATOM 687 C CA . LYS A 1 86 ? -18.248 -4.078 8.833 1.00 95.31 86 LYS A CA 1
ATOM 688 C C . LYS A 1 86 ? -17.041 -3.591 9.625 1.00 95.31 86 LYS A C 1
ATOM 690 O O . LYS A 1 86 ? -16.975 -3.817 10.827 1.00 95.31 86 LYS A O 1
ATOM 695 N N . VAL A 1 87 ? -16.100 -2.935 8.951 1.00 94.62 87 VAL A N 1
ATOM 696 C CA . VAL A 1 87 ? -14.986 -2.237 9.596 1.00 94.62 87 VAL A CA 1
ATOM 697 C C . VAL A 1 87 ? -15.504 -1.012 10.344 1.00 94.62 87 VAL A C 1
ATOM 699 O O . VAL A 1 87 ? -15.154 -0.855 11.502 1.00 94.62 87 VAL A O 1
ATOM 702 N N . GLU A 1 88 ? -16.390 -0.217 9.739 1.00 94.75 88 GLU A N 1
ATOM 703 C CA . GLU A 1 88 ? -17.053 0.917 10.403 1.00 94.75 88 GLU A CA 1
ATOM 704 C C . GLU A 1 88 ? -17.835 0.446 11.647 1.00 94.75 88 GLU A C 1
ATOM 706 O O . GLU A 1 88 ? -17.578 0.937 12.739 1.00 94.75 88 GLU A O 1
ATOM 711 N N . GLU A 1 89 ? -18.655 -0.610 11.531 1.00 94.56 89 GLU A N 1
ATOM 712 C CA . GLU A 1 89 ? -19.377 -1.218 12.671 1.00 94.56 89 GLU A CA 1
ATOM 713 C C . GLU A 1 89 ? -18.434 -1.691 13.800 1.00 94.56 89 GLU A C 1
ATOM 715 O O . GLU A 1 89 ? -18.766 -1.611 14.983 1.00 94.56 89 GLU A O 1
ATOM 720 N N . TYR A 1 90 ? -17.248 -2.199 13.452 1.00 94.12 90 TYR A N 1
ATOM 721 C CA . TYR A 1 90 ? -16.233 -2.585 14.432 1.00 94.12 90 TYR A CA 1
ATOM 722 C C . TYR A 1 90 ? -15.580 -1.365 15.092 1.00 94.12 90 TYR A C 1
ATOM 724 O O . TYR A 1 90 ? -15.397 -1.365 16.307 1.00 94.12 90 TYR A O 1
ATOM 732 N N . CYS A 1 91 ? -15.235 -0.344 14.309 1.00 93.94 91 CYS A N 1
ATOM 733 C CA . CYS A 1 91 ? -14.648 0.898 14.803 1.00 93.94 91 CYS A CA 1
ATOM 734 C C . CYS A 1 91 ? -15.586 1.606 15.785 1.00 93.94 91 CYS A C 1
ATOM 736 O O . CYS A 1 91 ? -15.127 1.982 16.855 1.00 93.94 91 CYS A O 1
ATOM 738 N N . ASP A 1 92 ? -16.887 1.668 15.492 1.00 93.44 92 ASP A N 1
ATOM 739 C CA . ASP A 1 92 ? -17.897 2.248 16.391 1.00 93.44 92 ASP A CA 1
ATOM 740 C C . ASP A 1 92 ? -17.941 1.529 17.753 1.00 93.44 92 ASP A C 1
ATOM 742 O O . ASP A 1 92 ? -18.192 2.130 18.793 1.00 93.44 92 ASP A O 1
ATOM 746 N N . LYS A 1 93 ? -17.679 0.216 17.777 1.00 93.44 93 LYS A N 1
ATOM 747 C CA . LYS A 1 93 ? -17.655 -0.574 19.017 1.00 93.44 93 LYS A CA 1
ATOM 748 C C . LYS A 1 93 ? -16.403 -0.330 19.868 1.00 93.44 93 LYS A C 1
ATOM 750 O O . LYS A 1 93 ? -16.455 -0.534 21.080 1.00 93.44 93 LYS A O 1
ATOM 755 N N . TYR A 1 94 ? -15.288 0.031 19.241 1.00 92.94 94 TYR A N 1
ATOM 756 C CA . TYR A 1 94 ? -13.984 0.231 19.882 1.00 92.94 94 TYR A CA 1
ATOM 757 C C . TYR A 1 94 ? -13.495 1.675 19.715 1.00 92.94 94 TYR A C 1
ATOM 759 O O . TYR A 1 94 ? -12.290 1.903 19.622 1.00 92.94 94 TYR A O 1
ATOM 767 N N . GLU A 1 95 ? -14.424 2.634 19.668 1.00 91.56 95 GLU A N 1
ATOM 768 C CA . GLU A 1 95 ? -14.152 4.050 19.401 1.00 91.56 95 GLU A CA 1
ATOM 769 C C . GLU A 1 95 ? -13.086 4.607 20.356 1.00 91.56 95 GLU A C 1
ATOM 771 O O . GLU A 1 95 ? -12.087 5.156 19.898 1.00 91.56 95 GLU A O 1
ATOM 776 N N . ASP A 1 96 ? -13.214 4.322 21.657 1.00 91.19 96 ASP A N 1
ATOM 777 C CA . ASP A 1 96 ? -12.264 4.746 22.697 1.00 91.19 96 ASP A CA 1
ATOM 778 C C . ASP A 1 96 ? -10.821 4.247 22.459 1.00 91.19 96 ASP A C 1
ATOM 780 O O . ASP A 1 96 ? -9.856 4.867 22.898 1.00 91.19 96 ASP A O 1
ATOM 784 N N . GLU A 1 97 ? -10.643 3.103 21.787 1.00 91.19 97 GLU A N 1
ATOM 785 C CA . GLU A 1 97 ? -9.323 2.509 21.524 1.00 91.19 97 GLU A CA 1
ATOM 786 C C . GLU A 1 97 ? -8.745 2.887 20.147 1.00 91.19 97 GLU A C 1
ATOM 788 O O . GLU A 1 97 ? -7.555 2.645 19.889 1.00 91.19 97 GLU A O 1
ATOM 793 N N . LEU A 1 98 ? -9.589 3.413 19.252 1.00 91.50 98 LEU A N 1
ATOM 794 C CA . LEU A 1 98 ? -9.305 3.661 17.835 1.00 91.50 98 LEU A CA 1
ATOM 795 C C . LEU A 1 98 ? -9.536 5.115 17.409 1.00 91.50 98 LEU A C 1
ATOM 797 O O . LEU A 1 98 ? -9.448 5.384 16.216 1.00 91.50 98 LEU A O 1
ATOM 801 N N . GLU A 1 99 ? -9.791 6.036 18.338 1.00 91.50 99 GLU A N 1
ATOM 802 C CA . GLU A 1 99 ? -10.137 7.443 18.075 1.00 91.50 99 GLU A CA 1
ATOM 803 C C . GLU A 1 99 ? -9.238 8.102 17.007 1.00 91.50 99 GLU A C 1
ATOM 805 O O . GLU A 1 99 ? -9.730 8.677 16.038 1.00 91.50 99 GLU A O 1
ATOM 810 N N . GLU A 1 100 ? -7.914 7.942 17.118 1.00 90.56 100 GLU A N 1
ATOM 811 C CA . GLU A 1 100 ? -6.938 8.522 16.177 1.00 90.56 100 GLU A C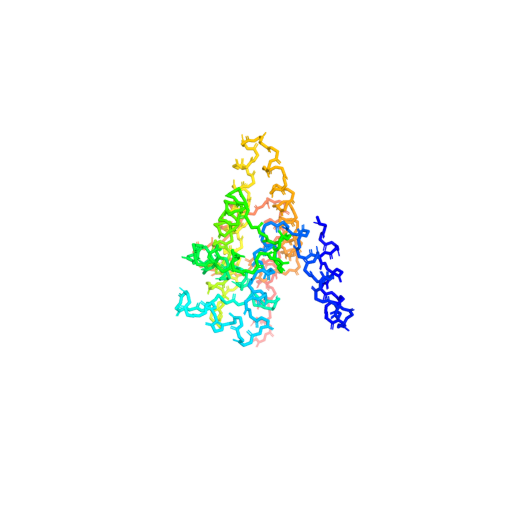A 1
ATOM 812 C C . GLU A 1 100 ? -6.805 7.760 14.841 1.00 90.56 100 GLU A C 1
ATOM 814 O O . GLU A 1 100 ? -6.176 8.237 13.889 1.00 90.56 100 GLU A O 1
ATOM 819 N N . ASP A 1 101 ? -7.370 6.558 14.762 1.00 93.00 101 ASP A N 1
ATOM 820 C CA . ASP A 1 101 ? -7.309 5.658 13.611 1.00 93.00 101 ASP A CA 1
ATOM 821 C C . ASP A 1 101 ? -8.645 5.592 12.841 1.00 93.00 101 ASP A C 1
ATOM 823 O O . ASP A 1 101 ? -8.733 4.898 11.825 1.00 93.00 101 ASP A O 1
ATOM 827 N N . LEU A 1 102 ? -9.676 6.329 13.276 1.00 92.81 102 LEU A N 1
ATOM 828 C CA . LEU A 1 102 ? -10.964 6.417 12.585 1.00 92.81 102 LEU A CA 1
ATOM 829 C C . LEU A 1 102 ? -10.814 7.070 11.204 1.00 92.81 102 LEU A C 1
ATOM 831 O O . LEU A 1 102 ? -10.234 8.143 11.046 1.00 92.81 102 LEU A O 1
ATOM 835 N N . LEU A 1 103 ? -11.384 6.419 10.189 1.00 92.88 103 LEU A N 1
ATOM 836 C CA . LEU A 1 103 ? -11.306 6.864 8.799 1.00 92.88 103 LEU A CA 1
ATOM 837 C C . LEU A 1 103 ? -12.531 7.703 8.423 1.00 92.88 103 LEU A C 1
ATOM 839 O O . LEU A 1 103 ? -13.663 7.210 8.437 1.00 92.88 103 LEU A O 1
ATOM 843 N N . SER A 1 104 ? -12.305 8.948 8.001 1.00 93.12 104 SER A N 1
ATOM 844 C CA . SER A 1 104 ? -13.356 9.803 7.439 1.00 93.12 104 SER A CA 1
ATOM 845 C C . SER A 1 104 ? -13.811 9.329 6.050 1.00 93.12 104 SER A C 1
ATOM 847 O O . SER A 1 104 ? -13.203 8.463 5.411 1.00 93.12 104 SER A O 1
ATOM 849 N N . ARG A 1 105 ? -14.890 9.922 5.519 1.00 91.88 105 ARG A N 1
ATOM 850 C CA . ARG A 1 105 ? -15.372 9.604 4.160 1.00 91.88 105 ARG A CA 1
ATOM 851 C C . ARG A 1 105 ? -14.318 9.912 3.098 1.00 91.88 105 ARG A C 1
ATOM 853 O O . ARG A 1 105 ? -14.227 9.192 2.103 1.00 91.88 105 ARG A O 1
ATOM 860 N N . GLU A 1 106 ? -13.549 10.970 3.300 1.00 90.19 106 GLU A N 1
ATOM 861 C CA . GLU A 1 106 ? -12.441 11.405 2.458 1.00 90.19 106 GLU A CA 1
ATOM 862 C C . GLU A 1 106 ? -11.270 10.418 2.549 1.00 90.19 106 GLU A C 1
ATOM 864 O O . GLU A 1 106 ? -10.700 10.039 1.524 1.00 90.19 106 GLU A O 1
ATOM 869 N N . ASP A 1 107 ? -10.973 9.912 3.745 1.00 92.19 107 ASP A N 1
ATOM 870 C CA . ASP A 1 107 ? -9.904 8.931 3.963 1.00 92.19 107 ASP A CA 1
ATOM 871 C C . ASP A 1 107 ? -10.203 7.604 3.274 1.00 92.19 107 ASP A C 1
ATOM 873 O O . ASP A 1 107 ? -9.339 7.045 2.596 1.00 92.19 107 ASP A O 1
ATOM 877 N N . TRP A 1 108 ? -11.453 7.143 3.327 1.00 94.12 108 TRP A N 1
ATOM 878 C CA . TRP A 1 108 ? -11.884 5.965 2.574 1.00 94.12 108 TRP A CA 1
ATOM 879 C C . TRP A 1 108 ? -11.668 6.112 1.063 1.00 94.12 108 TRP A C 1
ATOM 881 O O . TRP A 1 108 ? -11.238 5.156 0.416 1.00 94.12 108 TRP A O 1
ATOM 891 N N . LYS A 1 109 ? -11.911 7.303 0.497 1.00 91.62 109 LYS A N 1
ATOM 892 C CA . LYS A 1 109 ? -11.634 7.573 -0.927 1.00 91.62 109 LYS A CA 1
ATOM 893 C C . LYS A 1 109 ? -10.136 7.537 -1.223 1.00 91.62 109 LYS A C 1
ATOM 895 O O . LYS A 1 109 ? -9.732 7.014 -2.259 1.00 91.62 109 LYS A O 1
ATOM 900 N N . LYS A 1 110 ? -9.298 8.052 -0.318 1.00 89.50 110 LYS A N 1
ATOM 901 C CA . LYS A 1 110 ? -7.831 7.980 -0.447 1.00 89.50 110 LYS A CA 1
ATOM 902 C C . LYS A 1 110 ? -7.349 6.532 -0.417 1.00 89.50 110 LYS A C 1
ATOM 904 O O . LYS A 1 110 ? -6.530 6.144 -1.248 1.00 89.50 110 LYS A O 1
ATOM 909 N N . VAL A 1 111 ? -7.889 5.713 0.484 1.00 91.81 111 VAL A N 1
ATOM 910 C CA . VAL A 1 111 ? -7.584 4.277 0.560 1.00 91.81 111 VAL A CA 1
ATOM 911 C C . VAL A 1 111 ? -7.984 3.553 -0.731 1.00 91.81 111 VAL A C 1
ATOM 913 O O . VAL A 1 111 ? -7.199 2.760 -1.255 1.00 91.81 111 VAL A O 1
ATOM 916 N N . GLU A 1 112 ? -9.160 3.854 -1.285 1.00 92.56 112 GLU A N 1
ATOM 917 C CA . GLU A 1 112 ? -9.614 3.315 -2.573 1.00 92.56 112 GLU A CA 1
ATOM 918 C C . GLU A 1 112 ? -8.686 3.717 -3.726 1.00 92.56 112 GLU A C 1
ATOM 920 O O . GLU A 1 112 ? -8.209 2.848 -4.460 1.00 92.56 112 GLU A O 1
ATOM 925 N N . MET A 1 113 ? -8.327 5.000 -3.811 1.00 89.44 113 MET A N 1
ATOM 926 C CA . MET A 1 113 ? -7.389 5.519 -4.808 1.00 89.44 113 MET A CA 1
ATOM 927 C C . MET A 1 113 ? -6.025 4.816 -4.734 1.00 89.44 113 MET A C 1
ATOM 929 O O . MET A 1 113 ? -5.468 4.430 -5.763 1.00 89.44 113 MET A O 1
ATOM 933 N N . ILE A 1 114 ? -5.490 4.596 -3.527 1.00 89.81 114 ILE A N 1
ATOM 934 C CA . ILE A 1 114 ? -4.222 3.873 -3.343 1.00 89.81 114 ILE A CA 1
ATOM 935 C C . ILE A 1 114 ? -4.369 2.404 -3.764 1.00 89.81 114 ILE A C 1
ATOM 937 O O . ILE A 1 114 ? -3.498 1.868 -4.452 1.00 89.81 114 ILE A O 1
ATOM 941 N N . LYS A 1 115 ? -5.475 1.740 -3.405 1.00 92.31 115 LYS A N 1
ATOM 942 C CA . LYS A 1 115 ? -5.752 0.356 -3.823 1.00 92.31 115 LYS A CA 1
ATOM 943 C C . LYS A 1 115 ? -5.848 0.234 -5.345 1.00 92.31 115 LYS A C 1
ATOM 945 O O . LYS A 1 115 ? -5.358 -0.746 -5.908 1.00 92.31 115 LYS A O 1
ATOM 950 N N . ASP A 1 116 ? -6.486 1.181 -6.024 1.00 90.62 116 ASP A N 1
ATOM 951 C CA . ASP A 1 116 ? -6.548 1.217 -7.490 1.00 90.62 116 ASP A CA 1
ATOM 952 C C . ASP A 1 116 ? -5.167 1.419 -8.106 1.00 90.62 116 ASP A C 1
ATOM 954 O O . ASP A 1 116 ? -4.777 0.662 -8.998 1.00 90.62 116 ASP A O 1
ATOM 958 N N . PHE A 1 117 ? -4.384 2.353 -7.566 1.00 89.25 117 PHE A N 1
ATOM 959 C CA . PHE A 1 117 ? -3.017 2.595 -8.012 1.00 89.25 117 PHE A CA 1
ATOM 960 C C . PHE A 1 117 ? -2.112 1.360 -7.866 1.00 89.25 117 PHE A C 1
ATOM 962 O O . PHE A 1 117 ? -1.300 1.090 -8.752 1.00 89.25 117 PHE A O 1
ATOM 969 N N . LEU A 1 118 ? -2.263 0.588 -6.785 1.00 89.00 118 LEU A N 1
ATOM 970 C CA . LEU A 1 118 ? -1.476 -0.623 -6.521 1.00 89.00 118 LEU A CA 1
ATOM 971 C C . LEU A 1 118 ? -1.918 -1.848 -7.342 1.00 89.00 118 LEU A C 1
ATOM 973 O O . LEU A 1 118 ? -1.171 -2.824 -7.433 1.00 89.00 118 LEU A O 1
ATOM 977 N N . ALA A 1 119 ? -3.102 -1.833 -7.961 1.00 89.75 119 ALA A N 1
ATOM 978 C CA . ALA A 1 119 ? -3.628 -3.006 -8.663 1.00 89.75 119 ALA A CA 1
ATOM 979 C C . ALA A 1 119 ? -2.739 -3.485 -9.837 1.00 89.75 119 ALA A C 1
ATOM 981 O O . ALA A 1 119 ? -2.510 -4.696 -9.948 1.00 89.75 119 ALA A O 1
ATOM 982 N N . PRO A 1 120 ? -2.183 -2.604 -10.698 1.00 87.75 120 PRO A N 1
ATOM 983 C CA . PRO A 1 120 ? -1.249 -3.016 -11.747 1.00 87.75 120 PRO A CA 1
ATOM 984 C C . PRO A 1 120 ? 0.049 -3.609 -11.196 1.00 87.75 120 PRO A C 1
ATOM 986 O O . PRO A 1 120 ? 0.542 -4.583 -11.760 1.00 87.75 120 PRO A O 1
ATOM 989 N N . PHE A 1 121 ? 0.556 -3.088 -10.072 1.00 83.81 121 PHE A N 1
ATOM 990 C CA . PHE A 1 121 ? 1.731 -3.639 -9.390 1.00 83.81 121 PHE A CA 1
ATOM 991 C C . PHE A 1 121 ? 1.470 -5.068 -8.933 1.00 83.81 121 PHE A C 1
ATOM 993 O O . PHE A 1 121 ? 2.250 -5.958 -9.259 1.00 83.81 121 PHE A O 1
ATOM 1000 N N . SER A 1 122 ? 0.325 -5.320 -8.294 1.00 85.06 122 SER A N 1
ATOM 1001 C CA . SER A 1 122 ? -0.008 -6.674 -7.849 1.00 85.06 122 SER A CA 1
ATOM 1002 C C . SER A 1 122 ? -0.115 -7.669 -9.003 1.00 85.06 122 SER A C 1
ATOM 1004 O O . SER A 1 122 ? 0.412 -8.780 -8.923 1.00 85.06 122 SER A O 1
ATOM 1006 N N . ARG A 1 123 ? -0.727 -7.258 -10.118 1.00 85.31 123 ARG A N 1
ATOM 1007 C CA . ARG A 1 123 ? -0.821 -8.082 -11.331 1.00 85.31 123 ARG A CA 1
ATOM 1008 C C . ARG A 1 123 ? 0.542 -8.349 -11.963 1.00 85.31 123 ARG A C 1
ATOM 1010 O O . ARG A 1 123 ? 0.793 -9.477 -12.379 1.00 85.31 123 ARG A O 1
ATOM 1017 N N . ALA A 1 124 ? 1.393 -7.329 -12.058 1.00 81.88 124 ALA A N 1
ATOM 1018 C CA . ALA A 1 124 ? 2.737 -7.459 -12.606 1.00 81.88 124 ALA A CA 1
ATOM 1019 C C . ALA A 1 124 ? 3.573 -8.420 -11.759 1.00 81.88 124 ALA A C 1
ATOM 1021 O O . ALA A 1 124 ? 4.159 -9.350 -12.304 1.00 81.88 124 ALA A O 1
ATOM 1022 N N . THR A 1 125 ? 3.536 -8.254 -10.437 1.00 80.19 125 THR A N 1
ATOM 1023 C CA . THR A 1 125 ? 4.214 -9.129 -9.487 1.00 80.19 125 THR A CA 1
ATOM 1024 C C . THR A 1 125 ? 3.742 -10.577 -9.634 1.00 80.19 125 THR A C 1
ATOM 1026 O O . THR A 1 125 ? 4.573 -11.433 -9.917 1.00 80.19 125 THR A O 1
ATOM 1029 N N . LEU A 1 126 ? 2.431 -10.854 -9.600 1.00 80.88 126 LEU A N 1
ATOM 1030 C CA . LEU A 1 126 ? 1.888 -12.208 -9.816 1.00 80.88 126 LEU A CA 1
ATOM 1031 C C . LEU A 1 126 ? 2.283 -12.803 -11.178 1.00 80.88 126 LEU A C 1
ATOM 1033 O O . LEU A 1 126 ? 2.535 -13.997 -11.292 1.00 80.88 126 LEU A O 1
ATOM 1037 N N . ALA A 1 127 ? 2.361 -11.978 -12.226 1.00 75.75 127 ALA A N 1
ATOM 1038 C CA . ALA A 1 127 ? 2.788 -12.416 -13.555 1.00 75.75 127 ALA A CA 1
ATOM 1039 C C . ALA A 1 127 ? 4.297 -12.715 -13.650 1.00 75.75 127 ALA A C 1
ATOM 1041 O O . ALA A 1 127 ? 4.728 -13.303 -14.647 1.00 75.75 127 ALA A O 1
ATOM 1042 N N . THR A 1 128 ? 5.079 -12.288 -12.654 1.00 70.69 128 THR A N 1
ATOM 1043 C CA . THR A 1 128 ? 6.527 -12.519 -12.527 1.00 70.69 128 THR A CA 1
ATOM 1044 C C . THR A 1 128 ? 6.910 -13.442 -11.368 1.00 70.69 128 THR A C 1
ATOM 1046 O O . THR A 1 128 ? 8.084 -13.768 -11.218 1.00 70.69 128 THR A O 1
ATOM 1049 N N . GLU A 1 129 ? 5.945 -13.890 -10.567 1.00 69.69 129 GLU A N 1
ATOM 1050 C CA . GLU A 1 129 ? 6.149 -14.841 -9.477 1.00 69.69 129 GLU A CA 1
ATOM 1051 C C . GLU A 1 129 ? 6.050 -16.275 -10.035 1.00 69.69 129 GLU A C 1
ATOM 1053 O O . GLU A 1 129 ? 4.965 -16.774 -10.326 1.00 69.69 129 GLU A O 1
ATOM 1058 N N . GLY A 1 130 ? 7.196 -16.939 -10.235 1.00 64.69 130 GLY A N 1
ATOM 1059 C CA . GLY A 1 130 ? 7.269 -18.353 -10.628 1.00 64.69 130 GLY A CA 1
ATOM 1060 C C . GLY A 1 130 ? 8.566 -18.740 -11.351 1.00 64.69 130 GLY A C 1
ATOM 1061 O O . GLY A 1 130 ? 9.203 -17.914 -11.999 1.00 64.69 130 GLY A O 1
ATOM 1062 N N . ASP A 1 131 ? 8.928 -20.024 -11.300 1.00 58.38 131 ASP A N 1
ATOM 1063 C CA . ASP A 1 131 ? 10.225 -20.539 -11.789 1.00 58.38 131 ASP A CA 1
ATOM 1064 C C . ASP A 1 131 ? 10.424 -20.460 -13.315 1.00 58.38 131 ASP A C 1
ATOM 1066 O O . ASP A 1 131 ? 11.528 -20.645 -13.820 1.00 58.38 131 ASP A O 1
ATOM 1070 N N . SER A 1 132 ? 9.358 -20.186 -14.072 1.00 63.41 132 SER A N 1
ATOM 1071 C CA . SER A 1 132 ? 9.380 -20.120 -15.542 1.00 63.41 132 SER A CA 1
ATOM 1072 C C . SER A 1 132 ? 9.453 -18.696 -16.102 1.00 63.41 132 SER A C 1
ATOM 1074 O O . SER A 1 132 ? 9.337 -18.495 -17.314 1.00 63.41 132 SER A O 1
ATOM 1076 N N . VAL A 1 133 ? 9.618 -17.689 -15.242 1.00 66.25 133 VAL A N 1
ATOM 1077 C CA . VAL A 1 133 ? 9.595 -16.288 -15.664 1.00 66.25 133 VAL A CA 1
ATOM 1078 C C . VAL A 1 133 ? 10.931 -15.906 -16.286 1.00 66.25 133 VAL A C 1
ATOM 1080 O O . VAL A 1 133 ? 11.987 -15.945 -15.658 1.00 66.25 133 VAL A O 1
ATOM 1083 N N . SER A 1 134 ? 10.874 -15.517 -17.555 1.00 71.75 134 SER A N 1
ATOM 1084 C CA . SER A 1 134 ? 12.034 -15.062 -18.300 1.00 71.75 134 SER A CA 1
ATOM 1085 C C . SER A 1 134 ? 12.330 -13.584 -18.029 1.00 71.75 134 SER A C 1
ATOM 1087 O O . SER A 1 134 ? 11.436 -12.772 -17.782 1.00 71.75 134 SER A O 1
ATOM 1089 N N . ILE A 1 135 ? 13.612 -13.219 -18.108 1.00 72.81 135 ILE A N 1
ATOM 1090 C CA . ILE A 1 135 ? 14.102 -11.856 -17.840 1.00 72.81 135 ILE A CA 1
ATOM 1091 C C . ILE A 1 135 ? 13.387 -10.807 -18.712 1.00 72.81 135 ILE A C 1
ATOM 1093 O O . ILE A 1 135 ? 13.101 -9.704 -18.251 1.00 72.81 135 ILE A O 1
ATOM 1097 N N . ASP A 1 136 ? 13.064 -11.140 -19.962 1.00 67.31 136 ASP A N 1
ATOM 1098 C CA . ASP A 1 136 ? 12.341 -10.261 -20.887 1.00 67.31 136 ASP A CA 1
ATOM 1099 C C . ASP A 1 136 ? 10.896 -9.979 -20.447 1.00 67.31 136 ASP A C 1
ATOM 1101 O O . ASP A 1 136 ? 10.405 -8.869 -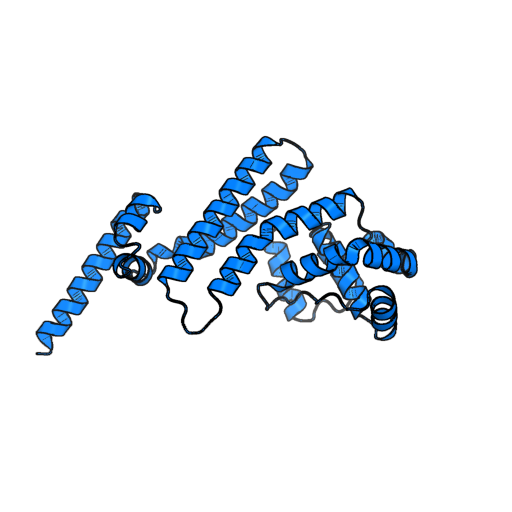20.651 1.00 67.31 136 ASP A O 1
ATOM 1105 N N . ARG A 1 137 ? 10.233 -10.936 -19.789 1.00 73.00 137 ARG A N 1
ATOM 1106 C CA . ARG A 1 137 ? 8.879 -10.752 -19.254 1.00 73.00 137 ARG A CA 1
ATOM 1107 C C . ARG A 1 137 ? 8.879 -9.825 -18.043 1.00 73.00 137 ARG A C 1
ATOM 1109 O O . ARG A 1 137 ? 7.993 -8.981 -17.929 1.00 73.00 137 ARG A O 1
ATOM 1116 N N . THR A 1 138 ? 9.895 -9.933 -17.188 1.00 73.75 138 THR A N 1
ATOM 1117 C CA . THR A 1 138 ? 10.105 -8.996 -16.078 1.00 73.75 138 THR A CA 1
ATOM 1118 C C . THR A 1 138 ? 10.339 -7.580 -16.597 1.00 73.75 138 THR A C 1
ATOM 1120 O O . THR A 1 138 ? 9.664 -6.663 -16.146 1.00 73.75 138 THR A O 1
ATOM 1123 N N . LEU A 1 139 ? 11.212 -7.402 -17.599 1.00 73.06 139 LEU A N 1
ATOM 1124 C CA . LEU A 1 139 ? 11.468 -6.089 -18.212 1.00 73.06 139 LEU A CA 1
ATOM 1125 C C . LEU A 1 139 ? 10.200 -5.464 -18.801 1.00 73.06 139 LEU A C 1
ATOM 1127 O O . LEU A 1 139 ? 9.905 -4.303 -18.538 1.00 73.06 139 LEU A O 1
ATOM 1131 N N . PHE A 1 140 ? 9.426 -6.247 -19.552 1.00 74.31 140 PHE A N 1
ATOM 1132 C CA . PHE A 1 140 ? 8.178 -5.773 -20.144 1.00 74.31 140 PHE A CA 1
ATOM 1133 C C . PHE A 1 140 ? 7.157 -5.333 -19.085 1.00 74.31 140 PHE A C 1
ATOM 1135 O O . PHE A 1 140 ? 6.535 -4.279 -19.220 1.00 74.31 140 PHE A O 1
ATOM 1142 N N . ASN A 1 141 ? 7.001 -6.111 -18.010 1.00 77.25 141 ASN A N 1
ATOM 1143 C CA . ASN A 1 141 ? 6.118 -5.745 -16.904 1.00 77.25 141 ASN A CA 1
ATOM 1144 C C . ASN A 1 141 ? 6.591 -4.470 -16.200 1.00 77.25 141 ASN A C 1
ATOM 1146 O O . ASN A 1 141 ? 5.769 -3.619 -15.875 1.00 77.25 141 ASN A O 1
ATOM 1150 N N . THR A 1 142 ? 7.899 -4.291 -16.024 1.00 76.19 142 THR A N 1
ATOM 1151 C CA . THR A 1 142 ? 8.453 -3.051 -15.475 1.00 76.19 142 THR A CA 1
ATOM 1152 C C . THR A 1 142 ? 8.130 -1.842 -16.342 1.00 76.19 142 THR A C 1
ATOM 1154 O O . THR A 1 142 ? 7.691 -0.827 -15.806 1.00 76.19 142 THR A O 1
ATOM 1157 N N . ASP A 1 143 ? 8.300 -1.932 -17.662 1.00 75.81 143 ASP A N 1
ATOM 1158 C CA . ASP A 1 143 ? 7.998 -0.816 -18.567 1.00 75.81 143 ASP A CA 1
ATOM 1159 C C . ASP A 1 143 ? 6.514 -0.408 -18.479 1.00 75.81 143 ASP A C 1
ATOM 1161 O O . ASP A 1 143 ? 6.190 0.782 -18.483 1.00 75.81 143 ASP A O 1
ATOM 1165 N N . ILE A 1 144 ? 5.606 -1.380 -18.309 1.00 81.94 144 ILE A N 1
ATOM 1166 C CA . ILE A 1 144 ? 4.182 -1.116 -18.040 1.00 81.94 144 ILE A CA 1
ATOM 1167 C C . ILE A 1 144 ? 3.994 -0.371 -16.711 1.00 81.94 144 ILE A C 1
ATOM 1169 O O . ILE A 1 144 ? 3.212 0.577 -16.656 1.00 81.94 144 ILE A O 1
ATOM 1173 N N . LEU A 1 145 ? 4.698 -0.767 -15.647 1.00 84.12 145 LEU A N 1
ATOM 1174 C CA . LEU A 1 145 ? 4.599 -0.113 -14.336 1.00 84.12 145 LEU A CA 1
ATOM 1175 C C . LEU A 1 145 ? 5.154 1.318 -14.347 1.00 84.12 145 LEU A C 1
ATOM 1177 O O . LEU A 1 145 ? 4.541 2.208 -13.758 1.00 84.12 145 LEU A O 1
ATOM 1181 N N . ILE A 1 146 ? 6.271 1.558 -15.043 1.00 81.94 146 ILE A N 1
ATOM 1182 C CA . ILE A 1 146 ? 6.830 2.907 -15.242 1.00 81.94 146 ILE A CA 1
ATOM 1183 C C . ILE A 1 146 ? 5.810 3.784 -15.968 1.00 81.94 146 ILE A C 1
ATOM 1185 O O . ILE A 1 146 ? 5.541 4.908 -15.546 1.00 81.94 146 ILE A O 1
ATOM 1189 N N . LYS A 1 147 ? 5.206 3.258 -17.037 1.00 84.25 147 LYS A N 1
ATOM 1190 C CA . LYS A 1 147 ? 4.181 3.975 -17.792 1.00 84.25 147 LYS A CA 1
ATOM 1191 C C . LYS A 1 147 ? 2.962 4.304 -16.923 1.00 84.25 147 LYS A C 1
ATOM 1193 O O . LYS A 1 147 ? 2.527 5.450 -16.913 1.00 84.25 147 LYS A O 1
ATOM 1198 N N . HIS A 1 148 ? 2.466 3.340 -16.147 1.00 88.38 148 HIS A N 1
ATOM 1199 C CA . HIS A 1 148 ? 1.350 3.539 -15.213 1.00 88.38 148 HIS A CA 1
ATOM 1200 C C . HIS A 1 148 ? 1.639 4.643 -14.182 1.00 88.38 148 HIS A C 1
ATOM 1202 O O . HIS A 1 148 ? 0.791 5.499 -13.931 1.00 88.38 148 HIS A O 1
ATOM 1208 N N . LEU A 1 149 ? 2.855 4.675 -13.625 1.00 85.50 149 LEU A N 1
ATOM 1209 C CA . LEU A 1 149 ? 3.310 5.743 -12.726 1.00 85.50 149 LEU A CA 1
ATOM 1210 C C . LEU A 1 149 ? 3.277 7.122 -13.394 1.00 85.50 149 LEU A C 1
ATOM 1212 O O . LEU A 1 149 ? 2.805 8.084 -12.785 1.00 85.50 149 LEU A O 1
ATOM 1216 N N . GLN A 1 150 ? 3.774 7.224 -14.628 1.00 85.25 150 GLN A N 1
ATOM 1217 C CA . GLN A 1 150 ? 3.810 8.478 -15.383 1.00 85.25 150 GLN A CA 1
ATOM 1218 C C . GLN A 1 150 ? 2.403 8.975 -15.718 1.00 85.25 150 GLN A C 1
ATOM 1220 O O . GLN A 1 150 ? 2.081 10.126 -15.431 1.00 85.25 150 GLN A O 1
ATOM 1225 N N . GLU A 1 151 ? 1.548 8.097 -16.245 1.00 87.94 151 GLU A N 1
ATOM 1226 C CA . GLU A 1 151 ? 0.160 8.421 -16.588 1.00 87.94 151 GLU A CA 1
ATOM 1227 C C . GLU A 1 151 ? -0.620 8.873 -15.349 1.00 87.94 151 GLU A C 1
ATOM 1229 O O . GLU A 1 151 ? -1.236 9.938 -15.368 1.00 87.94 151 GLU A O 1
ATOM 1234 N N . THR A 1 152 ? -0.499 8.139 -14.238 1.00 86.12 152 THR A N 1
ATOM 1235 C CA . THR A 1 152 ? -1.147 8.508 -12.970 1.00 86.12 152 THR A CA 1
ATOM 1236 C C . THR A 1 152 ? -0.653 9.871 -12.474 1.00 86.12 152 THR A C 1
ATOM 1238 O O . THR A 1 152 ? -1.450 10.737 -12.113 1.00 86.12 152 THR A O 1
ATOM 1241 N N . THR A 1 153 ? 0.662 10.111 -12.515 1.00 85.88 153 THR A N 1
ATOM 1242 C CA . THR A 1 153 ? 1.260 11.397 -12.121 1.00 85.88 153 THR A CA 1
ATOM 1243 C C . THR A 1 153 ? 0.718 12.554 -12.963 1.00 85.88 153 THR A C 1
ATOM 1245 O O . THR A 1 153 ? 0.398 13.617 -12.426 1.00 85.88 153 THR A O 1
ATOM 1248 N N . ASP A 1 154 ? 0.590 12.368 -14.275 1.00 86.25 154 ASP A N 1
ATOM 1249 C CA . ASP A 1 154 ? 0.091 13.399 -15.185 1.00 86.25 154 ASP A CA 1
ATOM 1250 C C . ASP A 1 154 ? -1.409 13.658 -15.013 1.00 86.25 154 ASP A C 1
ATOM 1252 O O . ASP A 1 154 ? -1.854 14.804 -15.119 1.00 86.25 154 ASP A O 1
ATOM 1256 N N . GLU A 1 155 ? -2.201 12.628 -14.720 1.00 86.31 155 GLU A N 1
ATOM 1257 C CA . GLU A 1 155 ? -3.621 12.770 -14.388 1.00 86.31 155 GLU A CA 1
ATOM 1258 C C . GLU A 1 155 ? -3.833 13.577 -13.109 1.00 86.31 155 GLU A C 1
ATOM 1260 O O . GLU A 1 155 ? -4.683 14.466 -13.073 1.00 86.31 155 GLU A O 1
ATOM 1265 N N . ILE A 1 156 ? -3.035 13.319 -12.076 1.00 83.69 156 ILE A N 1
ATOM 1266 C CA . ILE A 1 156 ? -3.160 14.002 -10.785 1.00 83.69 156 ILE A CA 1
ATOM 1267 C C . ILE A 1 156 ? -2.675 15.450 -10.882 1.00 83.69 156 ILE A C 1
ATOM 1269 O O . ILE A 1 156 ? -3.345 16.358 -10.393 1.00 83.69 156 ILE A O 1
ATOM 1273 N N . LYS A 1 157 ? -1.588 15.713 -11.620 1.00 82.69 157 LYS A N 1
ATOM 1274 C CA . LYS A 1 157 ? -1.131 17.087 -11.909 1.00 82.69 157 LYS A CA 1
ATOM 1275 C C . LYS A 1 157 ? -2.205 17.952 -12.574 1.00 82.69 157 LYS A C 1
ATOM 1277 O O . LYS A 1 157 ? -2.206 19.168 -12.386 1.00 82.69 157 LYS A O 1
ATOM 1282 N N . LYS A 1 158 ? -3.110 17.358 -13.360 1.00 83.88 158 LYS A N 1
ATOM 1283 C CA . LYS A 1 158 ? -4.203 18.095 -14.017 1.00 83.88 158 LYS A CA 1
ATOM 1284 C C . LYS A 1 158 ? -5.284 18.555 -13.040 1.00 83.88 158 LYS A C 1
ATOM 1286 O O . LYS A 1 158 ? -5.921 19.567 -13.321 1.00 83.88 158 LYS A O 1
ATOM 1291 N N . LYS A 1 159 ? -5.494 17.847 -11.926 1.00 79.50 159 LYS A N 1
ATOM 1292 C CA . LYS A 1 159 ? -6.580 18.131 -10.974 1.00 79.50 159 LYS A CA 1
ATOM 1293 C C . LYS A 1 159 ? -6.313 19.372 -10.098 1.00 79.50 159 LYS A C 1
ATOM 1295 O O . LYS A 1 159 ? -7.265 20.063 -9.756 1.00 79.50 159 LYS A O 1
ATOM 1300 N N . LYS A 1 160 ? -5.038 19.747 -9.882 1.00 68.19 160 LYS A N 1
ATOM 1301 C CA . LYS A 1 160 ? -4.580 20.997 -9.213 1.00 68.19 160 LYS A CA 1
ATOM 1302 C C . LYS A 1 160 ? -5.157 21.259 -7.808 1.00 68.19 160 LYS A C 1
ATOM 1304 O O . LYS A 1 160 ? -5.181 22.399 -7.352 1.00 68.19 160 LYS A O 1
ATOM 1309 N N . ASP A 1 161 ? -5.600 20.226 -7.118 1.00 74.31 161 ASP A N 1
ATOM 1310 C CA . ASP A 1 161 ? -6.080 20.268 -5.740 1.00 74.31 161 ASP A CA 1
ATOM 1311 C C . ASP A 1 161 ? -4.950 20.018 -4.727 1.00 74.31 161 ASP A C 1
ATOM 1313 O O . ASP A 1 161 ? -3.913 19.430 -5.039 1.00 74.31 161 ASP A O 1
ATOM 1317 N N . GLU A 1 162 ? -5.146 20.494 -3.498 1.00 67.31 162 GLU A N 1
ATOM 1318 C CA . GLU A 1 162 ? -4.167 20.370 -2.413 1.00 67.31 162 GLU A CA 1
ATOM 1319 C C . GLU A 1 162 ? -3.970 18.907 -1.976 1.00 67.31 162 GLU A C 1
ATOM 1321 O O . GLU A 1 162 ? -2.839 18.488 -1.740 1.00 67.31 162 GLU A O 1
ATOM 1326 N N . GLU A 1 163 ? -5.031 18.092 -1.976 1.00 66.12 163 GLU A N 1
ATOM 1327 C CA . GLU A 1 163 ? -4.942 16.651 -1.687 1.00 66.12 163 GLU A CA 1
ATOM 1328 C C . GLU A 1 163 ? -4.128 15.893 -2.744 1.00 66.12 163 GLU A C 1
ATOM 1330 O O . GLU A 1 163 ? -3.337 15.002 -2.421 1.00 66.12 163 GLU A O 1
ATOM 1335 N N . SER A 1 164 ? -4.251 16.291 -4.010 1.00 69.31 164 SER A N 1
ATOM 1336 C CA . SER A 1 164 ? -3.415 15.779 -5.092 1.00 69.31 164 SER A CA 1
ATOM 1337 C C . SER A 1 164 ? -1.928 16.075 -4.895 1.00 69.31 164 SER A C 1
ATOM 1339 O O . SER A 1 164 ? -1.104 15.293 -5.365 1.00 69.31 164 SER A O 1
ATOM 1341 N N . ASN A 1 165 ? -1.543 17.128 -4.163 1.00 75.31 165 ASN A N 1
ATOM 1342 C CA . ASN A 1 165 ? -0.128 17.415 -3.907 1.00 75.31 165 ASN A CA 1
ATOM 1343 C C . ASN A 1 165 ? 0.530 16.387 -2.972 1.00 75.31 165 ASN A C 1
ATOM 1345 O O . ASN A 1 165 ? 1.653 15.969 -3.262 1.00 75.31 165 ASN A O 1
ATOM 1349 N N . ASP A 1 166 ? -0.144 15.924 -1.910 1.00 78.25 166 ASP A N 1
ATOM 1350 C CA . ASP A 1 166 ? 0.408 14.862 -1.041 1.00 78.25 166 ASP A CA 1
ATOM 1351 C C . ASP A 1 166 ? 0.607 13.561 -1.829 1.00 78.25 166 ASP A C 1
ATOM 1353 O O . ASP A 1 166 ? 1.677 12.943 -1.796 1.00 78.25 166 ASP A O 1
ATOM 1357 N N . PHE A 1 167 ? -0.393 13.178 -2.625 1.00 80.25 167 PHE A N 1
ATOM 1358 C CA . PHE A 1 167 ? -0.298 11.965 -3.428 1.00 80.25 167 PHE A CA 1
ATOM 1359 C C . PHE A 1 167 ? 0.790 12.073 -4.512 1.00 80.25 167 PHE A C 1
ATOM 1361 O O . PHE A 1 167 ? 1.520 11.109 -4.749 1.00 80.25 167 PHE A O 1
ATOM 1368 N N . LEU A 1 168 ? 0.998 13.258 -5.100 1.00 82.62 168 LEU A N 1
ATOM 1369 C CA . LEU A 1 168 ? 2.113 13.516 -6.021 1.00 82.62 168 LEU A CA 1
ATOM 1370 C C . LEU A 1 168 ? 3.484 13.365 -5.358 1.00 82.62 168 LEU A C 1
ATOM 1372 O O . LEU A 1 168 ? 4.397 12.827 -5.986 1.00 82.62 168 LEU A O 1
ATOM 1376 N N . ILE A 1 169 ? 3.656 13.803 -4.107 1.00 83.06 169 ILE A N 1
ATOM 1377 C CA . ILE A 1 169 ? 4.916 13.612 -3.367 1.00 83.06 169 ILE A CA 1
ATOM 1378 C C . ILE A 1 169 ? 5.223 12.115 -3.245 1.00 83.06 169 ILE A C 1
ATOM 1380 O O . ILE A 1 169 ? 6.336 11.680 -3.558 1.00 83.06 169 ILE A O 1
ATOM 1384 N N . ARG A 1 170 ? 4.221 11.311 -2.879 1.00 82.81 170 ARG A N 1
ATOM 1385 C CA . ARG A 1 170 ? 4.350 9.849 -2.762 1.00 82.81 170 ARG A CA 1
ATOM 1386 C C . ARG A 1 170 ? 4.646 9.186 -4.107 1.00 82.81 170 ARG A C 1
ATOM 1388 O O . ARG A 1 170 ? 5.497 8.301 -4.175 1.00 82.81 170 ARG A O 1
ATOM 1395 N N . LEU A 1 171 ? 4.007 9.636 -5.186 1.00 85.19 171 LEU A N 1
ATOM 1396 C CA . LEU A 1 171 ? 4.280 9.143 -6.540 1.00 85.19 171 LEU A CA 1
ATOM 1397 C C . LEU A 1 171 ? 5.700 9.471 -7.001 1.00 85.19 171 LEU A C 1
ATOM 1399 O O . LEU A 1 171 ? 6.369 8.611 -7.570 1.00 85.19 171 LEU A O 1
ATOM 1403 N N . ASN A 1 172 ? 6.202 10.672 -6.710 1.00 83.12 172 ASN A N 1
ATOM 1404 C CA . ASN A 1 172 ? 7.584 11.042 -7.020 1.00 83.12 172 ASN A CA 1
ATOM 1405 C C . ASN A 1 172 ? 8.589 10.185 -6.237 1.00 83.12 172 ASN A C 1
ATOM 1407 O O . ASN A 1 172 ? 9.601 9.755 -6.795 1.00 83.12 172 ASN A O 1
ATOM 1411 N N . ALA A 1 173 ? 8.304 9.891 -4.965 1.00 83.19 173 ALA A N 1
ATOM 1412 C CA . ALA A 1 173 ? 9.098 8.962 -4.166 1.00 83.19 173 ALA A CA 1
ATOM 1413 C C . ALA A 1 173 ? 9.094 7.549 -4.779 1.00 83.19 173 ALA A C 1
ATOM 1415 O O . ALA A 1 173 ? 10.160 6.961 -4.968 1.00 83.19 173 ALA A O 1
ATOM 1416 N N . ALA A 1 174 ? 7.923 7.037 -5.172 1.00 82.75 174 ALA A N 1
ATOM 1417 C CA . ALA A 1 174 ? 7.794 5.751 -5.857 1.00 82.75 174 ALA A CA 1
ATOM 1418 C C . ALA A 1 174 ? 8.571 5.723 -7.185 1.00 82.75 174 ALA A C 1
ATOM 1420 O O . ALA A 1 174 ? 9.299 4.766 -7.449 1.00 82.75 174 ALA A O 1
ATOM 1421 N N . HIS A 1 175 ? 8.494 6.793 -7.981 1.00 81.56 175 HIS A N 1
ATOM 1422 C CA . HIS A 1 175 ? 9.256 6.935 -9.221 1.00 81.56 175 HIS A CA 1
ATOM 1423 C C . HIS A 1 175 ? 10.766 6.920 -8.956 1.00 81.56 175 HIS A C 1
ATOM 1425 O O . HIS A 1 175 ? 11.490 6.197 -9.628 1.00 81.56 175 HIS A O 1
ATOM 1431 N N . LYS A 1 176 ? 11.251 7.638 -7.933 1.00 80.88 176 LYS A N 1
ATOM 1432 C CA . LYS A 1 176 ? 12.674 7.648 -7.542 1.00 80.88 176 LYS A CA 1
ATOM 1433 C C . LYS A 1 176 ? 13.159 6.266 -7.104 1.00 80.88 176 LYS A C 1
ATOM 1435 O O . LYS A 1 176 ? 14.269 5.864 -7.447 1.00 80.88 176 LYS A O 1
ATOM 1440 N N . VAL A 1 177 ? 12.345 5.533 -6.345 1.00 79.38 177 VAL A N 1
ATOM 1441 C CA . VAL A 1 177 ? 12.662 4.156 -5.944 1.00 79.38 177 VAL A CA 1
ATOM 1442 C C . VAL A 1 177 ? 12.750 3.263 -7.176 1.00 79.38 177 VAL A C 1
ATOM 1444 O O . VAL A 1 177 ? 13.747 2.563 -7.339 1.00 79.38 177 VAL A O 1
ATOM 1447 N N . LEU A 1 178 ? 11.762 3.327 -8.070 1.00 75.00 178 LEU A N 1
ATOM 1448 C CA . LEU A 1 178 ? 11.751 2.534 -9.295 1.00 75.00 178 LEU A CA 1
ATOM 1449 C C . LEU A 1 178 ? 12.946 2.878 -10.195 1.00 75.00 178 LEU A C 1
ATOM 1451 O O . LEU A 1 178 ? 13.663 1.981 -10.635 1.00 75.00 178 LEU A O 1
ATOM 1455 N N . ASP A 1 179 ? 13.246 4.163 -10.368 1.00 72.75 179 ASP A N 1
ATOM 1456 C CA . ASP A 1 179 ? 14.437 4.631 -11.071 1.00 72.75 179 ASP A CA 1
ATOM 1457 C C . ASP A 1 179 ? 15.717 4.070 -10.443 1.00 72.75 179 ASP A C 1
ATOM 1459 O O . ASP A 1 179 ? 16.585 3.607 -11.167 1.00 72.75 179 ASP A O 1
ATOM 1463 N N . ASN A 1 180 ? 15.856 4.015 -9.118 1.00 70.62 180 ASN A N 1
ATOM 1464 C CA . ASN A 1 180 ? 17.051 3.430 -8.492 1.00 70.62 180 ASN A CA 1
ATOM 1465 C C . ASN A 1 180 ? 17.224 1.933 -8.810 1.00 70.62 180 ASN A C 1
ATOM 1467 O O . ASN A 1 180 ? 18.353 1.458 -8.978 1.00 70.62 180 ASN A O 1
ATOM 1471 N N . TYR A 1 181 ? 16.124 1.180 -8.912 1.00 63.72 181 TYR A N 1
ATOM 1472 C CA . TYR A 1 181 ? 16.167 -0.230 -9.311 1.00 63.72 181 TYR A CA 1
ATOM 1473 C C . TYR A 1 181 ? 16.502 -0.393 -10.802 1.00 63.72 181 TYR A C 1
ATOM 1475 O O . TYR A 1 181 ? 17.239 -1.313 -11.167 1.00 63.72 181 TYR A O 1
ATOM 1483 N N . TYR A 1 182 ? 16.042 0.533 -11.650 1.00 61.22 182 TYR A N 1
ATOM 1484 C CA . TYR A 1 182 ? 16.116 0.446 -13.114 1.00 61.22 182 TYR A CA 1
ATOM 1485 C C . TYR A 1 182 ? 17.014 1.497 -13.791 1.00 61.22 182 TYR A C 1
ATOM 1487 O O . TYR A 1 182 ? 17.035 1.593 -15.013 1.00 61.22 182 TYR A O 1
ATOM 1495 N N . GLN A 1 183 ? 17.854 2.210 -13.044 1.00 60.25 183 GLN A N 1
ATOM 1496 C CA . GLN A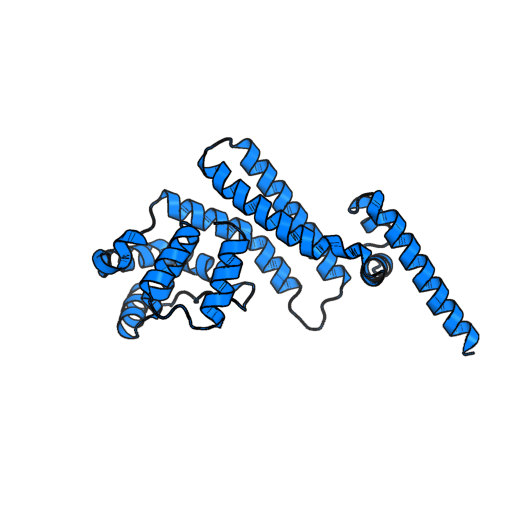 1 183 ? 19.055 2.899 -13.542 1.00 60.25 183 GLN A CA 1
ATOM 1497 C C . GLN A 1 183 ? 20.211 1.906 -13.772 1.00 60.25 183 GLN A C 1
ATOM 1499 O O . GLN A 1 183 ? 21.237 2.241 -14.360 1.00 60.25 183 GLN A O 1
ATOM 1504 N N . LYS A 1 184 ? 20.028 0.640 -13.370 1.00 51.34 184 LYS A N 1
ATOM 1505 C CA . LYS A 1 184 ? 20.981 -0.468 -13.531 1.00 51.34 184 LYS A CA 1
ATOM 1506 C C . LYS A 1 184 ? 20.947 -1.283 -14.851 1.00 51.34 184 LYS A C 1
ATOM 1508 O O . LYS A 1 184 ? 21.745 -2.219 -14.941 1.00 51.34 184 LYS A O 1
ATOM 1513 N N . PRO A 1 185 ? 20.168 -0.977 -15.914 1.00 50.50 185 PRO A N 1
ATOM 1514 C CA . PRO A 1 185 ? 20.360 -1.564 -17.245 1.00 50.50 185 PRO A CA 1
ATOM 1515 C C . PRO A 1 185 ? 21.756 -1.298 -17.814 1.00 50.50 185 PRO A C 1
ATOM 1517 O O . PRO A 1 185 ? 22.206 -2.018 -18.703 1.00 50.50 185 PRO A O 1
ATOM 1520 N N . ASP A 1 186 ? 22.481 -0.315 -17.270 1.00 49.78 186 ASP A N 1
ATOM 1521 C CA . ASP A 1 186 ? 23.880 -0.096 -17.617 1.00 49.78 186 ASP A CA 1
ATOM 1522 C C . ASP A 1 186 ? 24.834 -1.180 -17.084 1.00 49.78 186 ASP A C 1
ATOM 1524 O O . ASP A 1 186 ? 25.927 -1.353 -17.635 1.00 49.78 186 ASP A O 1
ATOM 1528 N N . ILE A 1 187 ? 24.423 -1.960 -16.077 1.00 54.50 187 ILE A N 1
ATOM 1529 C CA . ILE A 1 187 ? 25.300 -2.910 -15.377 1.00 54.50 187 ILE A CA 1
ATOM 1530 C C . ILE A 1 187 ? 25.406 -4.249 -16.116 1.00 54.50 187 ILE A C 1
ATOM 1532 O O . ILE A 1 187 ? 26.443 -4.905 -16.033 1.00 54.50 187 ILE A O 1
ATOM 1536 N N . SER A 1 188 ? 24.385 -4.661 -16.878 1.00 64.75 188 SER A N 1
ATOM 1537 C CA . SER A 1 188 ? 24.359 -6.013 -17.442 1.00 64.75 188 SER A CA 1
ATOM 1538 C C . SER A 1 188 ? 23.833 -6.085 -18.884 1.00 64.75 188 SER A C 1
ATOM 1540 O O . SER A 1 188 ? 22.660 -5.795 -19.130 1.00 64.75 188 SER A O 1
ATOM 1542 N N . PRO A 1 189 ? 24.649 -6.553 -19.854 1.00 72.81 189 PRO A N 1
ATOM 1543 C CA . PRO A 1 189 ? 24.209 -6.765 -21.235 1.00 72.81 189 PRO A CA 1
ATOM 1544 C C . PRO A 1 189 ? 23.136 -7.852 -21.368 1.00 72.81 189 PRO A C 1
ATOM 1546 O O . PRO A 1 189 ? 22.515 -7.960 -22.424 1.00 72.81 189 PRO A O 1
ATOM 1549 N N . PHE A 1 190 ? 22.914 -8.659 -20.325 1.00 72.62 190 PHE A N 1
ATOM 1550 C CA . PHE A 1 190 ? 21.976 -9.777 -20.351 1.00 72.62 190 PHE A CA 1
ATOM 1551 C C . PHE A 1 190 ? 20.516 -9.319 -20.496 1.00 72.62 190 PHE A C 1
ATOM 1553 O O . PHE A 1 190 ? 19.750 -9.988 -21.183 1.00 72.62 190 PHE A O 1
ATOM 1560 N N . TYR A 1 191 ? 20.148 -8.147 -19.964 1.00 73.88 191 TYR A N 1
ATOM 1561 C CA . TYR A 1 191 ? 18.798 -7.583 -20.117 1.00 73.88 191 TYR A CA 1
ATOM 1562 C C . TYR A 1 191 ? 18.487 -7.214 -21.571 1.00 73.88 191 TYR A C 1
ATOM 1564 O O . TYR A 1 191 ? 17.487 -7.647 -22.142 1.00 73.88 191 TYR A O 1
ATOM 1572 N N . ALA A 1 192 ? 19.393 -6.470 -22.206 1.00 75.44 192 ALA A N 1
ATOM 1573 C CA . ALA A 1 192 ? 19.258 -6.117 -23.613 1.00 75.44 192 ALA A CA 1
ATOM 1574 C C . ALA A 1 192 ? 19.366 -7.356 -24.519 1.00 75.44 192 ALA A C 1
ATOM 1576 O O . ALA A 1 192 ? 18.673 -7.439 -25.531 1.00 75.44 192 ALA A O 1
ATOM 1577 N N . ALA A 1 193 ? 20.186 -8.347 -24.148 1.00 79.69 193 ALA A N 1
ATOM 1578 C CA . ALA A 1 193 ? 20.277 -9.607 -24.878 1.00 79.69 193 ALA A CA 1
ATOM 1579 C C . ALA A 1 193 ? 18.960 -10.396 -24.817 1.00 79.69 193 ALA A C 1
ATOM 1581 O O . ALA A 1 193 ? 18.513 -10.870 -25.856 1.00 79.69 193 ALA A O 1
ATOM 1582 N N . ALA A 1 194 ? 18.310 -10.487 -23.652 1.00 79.38 194 ALA A N 1
ATOM 1583 C CA . ALA A 1 194 ? 17.025 -11.172 -23.498 1.00 79.38 194 ALA A CA 1
ATOM 1584 C C . ALA A 1 194 ? 15.938 -10.570 -24.408 1.00 79.38 194 ALA A C 1
ATOM 1586 O O . ALA A 1 194 ? 15.266 -11.299 -25.135 1.00 79.38 194 ALA A O 1
ATOM 1587 N N . LEU A 1 195 ? 15.836 -9.236 -24.460 1.00 77.44 195 LEU A N 1
ATOM 1588 C CA . LEU A 1 195 ? 14.903 -8.540 -25.357 1.00 77.44 195 LEU A CA 1
ATOM 1589 C C . LEU A 1 195 ? 15.219 -8.785 -26.840 1.00 77.44 195 LEU A C 1
ATOM 1591 O O . LEU A 1 195 ? 14.315 -9.005 -27.643 1.00 77.44 195 LEU A O 1
ATOM 1595 N N . VAL A 1 196 ? 16.502 -8.770 -27.216 1.00 82.44 196 VAL A N 1
ATOM 1596 C CA . VAL A 1 196 ? 16.936 -9.006 -28.604 1.00 82.44 196 VAL A CA 1
ATOM 1597 C C . VAL A 1 196 ? 16.697 -10.454 -29.040 1.00 82.44 196 VAL A C 1
ATOM 1599 O O . VAL A 1 196 ? 16.355 -10.684 -30.200 1.00 82.44 196 VAL A O 1
ATOM 1602 N N . LEU A 1 197 ? 16.874 -11.413 -28.130 1.00 79.62 197 LEU A N 1
ATOM 1603 C CA . LEU A 1 197 ? 16.672 -12.842 -28.376 1.00 79.62 197 LEU A CA 1
ATOM 1604 C C . LEU A 1 197 ? 15.188 -13.229 -28.415 1.00 79.62 197 LEU A C 1
ATOM 1606 O O . LEU A 1 197 ? 14.849 -14.207 -29.079 1.00 79.62 197 LEU A O 1
ATOM 1610 N N . ASN A 1 198 ? 14.302 -12.468 -27.763 1.00 76.69 198 ASN A N 1
ATOM 1611 C CA . ASN A 1 198 ? 12.865 -12.707 -27.842 1.00 76.69 198 ASN A CA 1
ATOM 1612 C C . ASN A 1 198 ? 12.322 -12.314 -29.241 1.00 76.69 198 ASN A C 1
ATOM 1614 O O . ASN A 1 198 ? 12.399 -11.139 -29.627 1.00 76.69 198 ASN A O 1
ATOM 1618 N N . PRO A 1 199 ? 11.709 -13.252 -29.997 1.00 77.38 199 PRO A N 1
ATOM 1619 C CA . PRO A 1 199 ? 11.172 -12.990 -31.331 1.00 77.38 199 PRO A CA 1
ATOM 1620 C C . PRO A 1 199 ? 10.087 -11.908 -31.395 1.00 77.38 199 PRO A C 1
ATOM 1622 O O . PRO A 1 199 ? 9.930 -11.320 -32.468 1.00 77.38 199 PRO A O 1
ATOM 1625 N N . MET A 1 200 ? 9.361 -11.656 -30.297 1.00 71.12 200 MET A N 1
ATOM 1626 C CA . MET A 1 200 ? 8.303 -10.641 -30.206 1.00 71.12 200 MET A CA 1
ATOM 1627 C C . MET A 1 200 ? 8.844 -9.217 -30.035 1.00 71.12 200 MET A C 1
ATOM 1629 O O . MET A 1 200 ? 8.261 -8.277 -30.570 1.00 71.12 200 MET A O 1
ATOM 1633 N N . PHE A 1 201 ? 9.956 -9.045 -29.318 1.00 75.94 201 PHE A N 1
ATOM 1634 C CA . PHE A 1 201 ? 10.501 -7.723 -28.987 1.00 75.94 201 PHE A CA 1
ATOM 1635 C C . PHE A 1 201 ? 11.603 -7.303 -29.961 1.00 75.94 201 PHE A C 1
ATOM 1637 O O . PHE A 1 201 ? 11.503 -6.265 -30.631 1.00 75.94 201 PHE A O 1
ATOM 1644 N N . ARG A 1 202 ? 12.644 -8.141 -30.071 1.00 79.75 202 ARG A N 1
ATOM 1645 C CA . ARG A 1 202 ? 13.863 -7.901 -30.855 1.00 79.75 202 ARG A CA 1
ATOM 1646 C C . ARG A 1 202 ? 14.490 -6.529 -30.541 1.00 79.75 202 ARG A C 1
ATOM 1648 O O . ARG A 1 202 ? 14.190 -5.869 -29.549 1.00 79.75 202 ARG A O 1
ATOM 1655 N N . THR A 1 203 ? 15.363 -6.048 -31.424 1.00 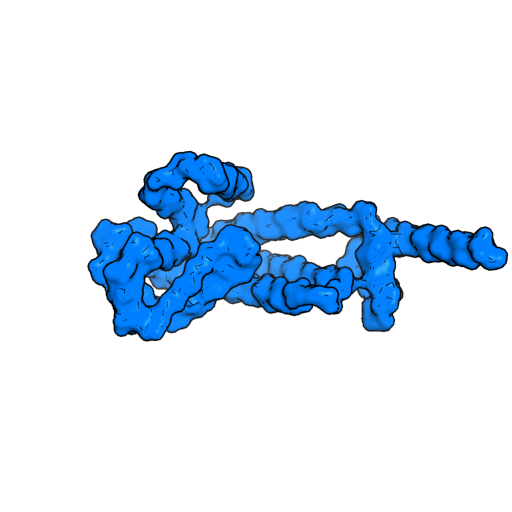80.19 203 THR A N 1
ATOM 1656 C CA . THR A 1 203 ? 15.953 -4.697 -31.341 1.00 80.19 203 THR A CA 1
ATOM 1657 C C . THR A 1 203 ? 14.922 -3.570 -31.452 1.00 80.19 203 THR A C 1
ATOM 1659 O O . THR A 1 203 ? 15.167 -2.465 -30.972 1.00 80.19 203 THR A O 1
ATOM 1662 N N . ARG A 1 204 ? 13.759 -3.838 -32.065 1.00 81.75 204 ARG A N 1
ATOM 1663 C CA . ARG A 1 204 ? 12.680 -2.860 -32.247 1.00 81.75 204 ARG A CA 1
ATOM 1664 C C . ARG A 1 204 ? 12.160 -2.341 -30.905 1.00 81.75 204 ARG A C 1
ATOM 1666 O O . ARG A 1 204 ? 11.949 -1.140 -30.784 1.00 81.75 204 ARG A O 1
ATOM 1673 N N . PHE A 1 205 ? 11.995 -3.214 -29.914 1.00 76.56 205 PHE A N 1
ATOM 1674 C CA . PHE A 1 205 ? 11.491 -2.824 -28.598 1.00 76.56 205 PHE A CA 1
ATOM 1675 C C . PHE A 1 205 ? 12.395 -1.796 -27.906 1.00 76.56 205 PHE A C 1
ATOM 1677 O O . PHE A 1 205 ? 11.901 -0.764 -27.458 1.00 76.56 205 PHE A O 1
ATOM 1684 N N . ILE A 1 206 ? 13.712 -2.033 -27.909 1.00 75.75 206 ILE A N 1
ATOM 1685 C CA . ILE A 1 206 ? 14.711 -1.120 -27.330 1.00 75.75 206 ILE A CA 1
ATOM 1686 C C . ILE A 1 206 ? 14.676 0.234 -28.046 1.00 75.75 206 ILE A C 1
ATOM 1688 O O . ILE A 1 206 ? 14.679 1.273 -27.400 1.00 75.75 206 ILE A O 1
ATOM 1692 N N . ASN A 1 207 ? 14.583 0.245 -29.376 1.00 79.75 207 ASN A N 1
ATOM 1693 C CA . ASN A 1 207 ? 14.549 1.497 -30.137 1.00 79.75 207 ASN A CA 1
ATOM 1694 C C . ASN A 1 207 ? 13.282 2.338 -29.894 1.00 79.75 207 ASN A C 1
ATOM 1696 O O . ASN A 1 207 ? 13.326 3.548 -30.093 1.00 79.75 207 ASN A O 1
ATOM 1700 N N . LEU A 1 208 ? 12.165 1.705 -29.518 1.00 79.00 208 LEU A N 1
ATOM 1701 C CA . LEU A 1 208 ? 10.882 2.373 -29.270 1.00 79.00 208 LEU A CA 1
ATOM 1702 C C . LEU A 1 208 ? 10.736 2.866 -27.829 1.00 79.00 208 LEU A C 1
ATOM 1704 O O . LEU A 1 208 ? 10.240 3.967 -27.621 1.00 79.00 208 LEU A O 1
ATOM 1708 N N . HIS A 1 209 ? 11.139 2.050 -26.854 1.00 73.00 209 HIS A N 1
ATOM 1709 C CA . HIS A 1 209 ? 10.837 2.303 -25.443 1.00 73.00 209 HIS A CA 1
ATOM 1710 C C . HIS A 1 209 ? 12.030 2.858 -24.667 1.00 73.00 209 HIS A C 1
ATOM 1712 O O . HIS A 1 209 ? 11.836 3.514 -23.648 1.00 73.00 209 HIS A O 1
ATOM 1718 N N . TRP A 1 210 ? 13.268 2.624 -25.121 1.00 74.50 210 TRP A N 1
ATOM 1719 C CA . TRP A 1 210 ? 14.445 3.100 -24.397 1.00 74.50 210 TRP A CA 1
ATOM 1720 C C . TRP A 1 210 ? 14.925 4.441 -24.958 1.00 74.50 210 TRP A C 1
ATOM 1722 O O . TRP A 1 210 ? 15.022 4.610 -26.178 1.00 74.50 210 TRP A O 1
ATOM 1732 N N . PRO A 1 211 ? 15.327 5.394 -24.095 1.00 72.81 211 PRO A N 1
ATOM 1733 C CA . PRO A 1 211 ? 15.979 6.614 -24.541 1.00 72.81 211 PRO A CA 1
ATOM 1734 C C . PRO A 1 211 ? 17.212 6.300 -25.389 1.00 72.81 211 PRO A C 1
ATOM 1736 O O . PRO A 1 211 ? 18.004 5.414 -25.060 1.00 72.81 211 PRO A O 1
ATOM 1739 N N . ARG A 1 212 ? 17.449 7.085 -26.446 1.00 72.56 212 ARG A N 1
ATOM 1740 C CA . ARG A 1 212 ? 18.575 6.863 -27.375 1.00 72.56 212 ARG A CA 1
ATOM 1741 C C . ARG A 1 212 ? 19.940 6.826 -26.676 1.00 72.56 212 ARG A C 1
ATOM 1743 O O . ARG A 1 212 ? 20.807 6.049 -27.071 1.00 72.56 212 ARG A O 1
ATOM 1750 N N . LYS A 1 213 ? 20.093 7.620 -25.609 1.00 74.81 213 LYS A N 1
ATOM 1751 C CA . LYS A 1 213 ? 21.275 7.638 -24.730 1.00 74.81 213 LYS A CA 1
ATOM 1752 C C . LYS A 1 213 ? 21.577 6.280 -24.080 1.00 74.81 213 LYS A C 1
ATOM 1754 O O . LYS A 1 213 ? 22.730 6.017 -23.772 1.00 74.81 213 LYS A O 1
ATOM 1759 N N . TRP A 1 214 ? 20.569 5.429 -23.887 1.00 73.06 214 TRP A N 1
ATOM 1760 C CA . TRP A 1 214 ? 20.682 4.124 -23.224 1.00 73.06 214 TRP A CA 1
ATOM 1761 C C . TRP A 1 214 ? 20.600 2.956 -24.212 1.00 73.06 214 TRP A C 1
ATOM 1763 O O . TRP A 1 214 ? 21.371 2.003 -24.113 1.00 73.06 214 TRP A O 1
ATOM 1773 N N . GLY A 1 215 ? 19.721 3.043 -25.216 1.00 75.75 215 GLY A N 1
ATOM 1774 C CA . GLY A 1 215 ? 19.530 1.973 -26.199 1.00 75.75 215 GLY A CA 1
ATOM 1775 C C . GLY A 1 215 ? 20.782 1.676 -27.032 1.00 75.75 215 GLY A C 1
ATOM 1776 O O . GLY A 1 215 ? 21.137 0.513 -27.224 1.00 75.75 215 GLY A O 1
ATOM 1777 N N . ALA A 1 216 ? 21.500 2.710 -27.486 1.00 79.19 216 ALA A N 1
ATOM 1778 C CA . ALA A 1 216 ? 22.680 2.525 -28.334 1.00 79.19 216 ALA A CA 1
ATOM 1779 C C . ALA A 1 216 ? 23.858 1.832 -27.605 1.00 79.19 216 ALA A C 1
ATOM 1781 O O . ALA A 1 216 ? 24.373 0.843 -28.140 1.00 79.19 216 ALA A O 1
ATOM 1782 N N . PRO A 1 217 ? 24.259 2.249 -26.383 1.00 82.44 217 PRO A N 1
ATOM 1783 C CA . PRO A 1 217 ? 25.259 1.519 -25.599 1.00 82.44 217 PRO A CA 1
ATOM 1784 C C . PRO A 1 217 ? 24.852 0.077 -25.281 1.00 82.44 217 PRO A C 1
ATOM 1786 O O . PRO A 1 217 ? 25.682 -0.830 -25.365 1.00 82.44 217 PRO A O 1
ATOM 1789 N N . ALA A 1 218 ? 23.579 -0.159 -24.951 1.00 79.50 218 ALA A N 1
ATOM 1790 C CA . ALA A 1 218 ? 23.082 -1.491 -24.619 1.00 79.50 218 ALA A CA 1
ATOM 1791 C C . ALA A 1 218 ? 23.200 -2.460 -25.807 1.00 79.50 218 ALA A C 1
ATOM 1793 O O . ALA A 1 218 ? 23.754 -3.552 -25.667 1.00 79.50 218 ALA A O 1
ATOM 1794 N N . LEU A 1 219 ? 22.777 -2.039 -27.003 1.00 82.12 219 LEU A N 1
ATOM 1795 C CA . LEU A 1 219 ? 22.907 -2.838 -28.227 1.00 82.12 219 LEU A CA 1
ATOM 1796 C C . LEU A 1 219 ? 24.374 -3.114 -28.590 1.00 82.12 219 LEU A C 1
ATOM 1798 O O . LEU A 1 219 ? 24.704 -4.225 -29.013 1.00 82.12 219 LEU A O 1
ATOM 1802 N N . ALA A 1 220 ? 25.269 -2.144 -28.379 1.00 83.94 220 ALA A N 1
ATOM 1803 C CA . ALA A 1 220 ? 26.703 -2.337 -28.587 1.00 83.94 220 ALA A CA 1
ATOM 1804 C C . ALA A 1 220 ? 27.286 -3.395 -27.631 1.00 83.94 220 ALA A C 1
ATOM 1806 O O . ALA A 1 220 ? 28.035 -4.275 -28.064 1.00 83.94 220 ALA A O 1
ATOM 1807 N N . LYS A 1 221 ? 26.897 -3.368 -26.347 1.00 82.88 221 LYS A N 1
ATOM 1808 C CA . LYS A 1 221 ? 27.304 -4.383 -25.359 1.00 82.88 221 LYS A CA 1
ATOM 1809 C C . LYS A 1 221 ? 26.775 -5.781 -25.730 1.00 82.88 221 LYS A C 1
ATOM 1811 O O . LYS A 1 221 ? 27.527 -6.748 -25.630 1.00 82.88 221 LYS A O 1
ATOM 1816 N N . VAL A 1 222 ? 25.534 -5.898 -26.220 1.00 83.56 222 VAL A N 1
ATOM 1817 C CA . VAL A 1 222 ? 24.958 -7.175 -26.704 1.00 83.56 222 VAL A CA 1
ATOM 1818 C C . VAL A 1 222 ? 25.713 -7.707 -27.919 1.00 83.56 222 VAL A C 1
ATOM 1820 O O . VAL A 1 222 ? 26.017 -8.899 -27.983 1.00 83.56 222 VAL A O 1
ATOM 1823 N N . LYS A 1 223 ? 26.062 -6.835 -28.871 1.00 83.50 223 LYS A N 1
ATOM 1824 C CA . LYS A 1 223 ? 26.858 -7.218 -30.044 1.00 83.50 223 LYS A CA 1
ATOM 1825 C C . LYS A 1 223 ? 28.220 -7.782 -29.624 1.00 83.50 223 LYS A C 1
ATOM 1827 O O . LYS A 1 223 ? 28.576 -8.879 -30.047 1.00 83.50 223 LYS A O 1
ATOM 1832 N N . LYS A 1 224 ? 28.908 -7.101 -28.702 1.00 84.75 224 LYS A N 1
ATOM 1833 C CA . LYS A 1 224 ? 30.185 -7.556 -28.127 1.00 84.75 224 LYS A CA 1
ATOM 1834 C C . LYS A 1 224 ? 30.057 -8.888 -27.375 1.00 84.75 224 LYS A C 1
ATOM 1836 O O . LYS A 1 224 ? 30.951 -9.728 -27.459 1.00 84.75 224 LYS A O 1
ATOM 1841 N N . LEU A 1 225 ? 28.955 -9.098 -26.648 1.00 82.62 225 LEU A N 1
ATOM 1842 C CA . LEU A 1 225 ? 28.668 -10.366 -25.968 1.00 82.62 225 LEU A CA 1
ATOM 1843 C C . LEU A 1 225 ? 28.513 -11.509 -26.981 1.00 82.62 225 LEU A C 1
ATOM 1845 O O . LEU A 1 225 ? 29.157 -12.544 -26.836 1.00 82.62 225 LEU A O 1
ATOM 1849 N N . ARG A 1 226 ? 27.726 -11.291 -28.041 1.00 77.69 226 ARG A N 1
ATOM 1850 C CA . ARG A 1 226 ? 27.514 -12.268 -29.118 1.00 77.69 226 ARG A CA 1
ATOM 1851 C C . ARG A 1 226 ? 28.822 -12.644 -29.817 1.00 77.69 226 ARG A C 1
ATOM 1853 O O . ARG A 1 226 ? 29.065 -13.824 -30.046 1.00 77.69 226 ARG A O 1
ATOM 1860 N N . GLU A 1 227 ? 29.663 -11.662 -30.129 1.00 83.31 227 GLU A N 1
ATOM 1861 C CA . GLU A 1 227 ? 30.973 -11.876 -30.760 1.00 83.31 227 GLU A CA 1
ATOM 1862 C C . GLU A 1 227 ? 31.908 -12.712 -29.870 1.00 83.31 227 GLU A C 1
ATOM 1864 O O . GLU A 1 227 ? 32.537 -13.649 -30.360 1.00 83.31 227 GLU A O 1
ATOM 1869 N N . ARG A 1 228 ? 31.933 -12.461 -28.551 1.00 77.25 228 ARG A N 1
ATOM 1870 C CA . ARG A 1 228 ? 32.683 -13.285 -27.583 1.00 77.25 228 ARG A CA 1
ATOM 1871 C C . ARG A 1 228 ? 32.206 -14.735 -27.539 1.00 77.25 228 ARG A C 1
ATOM 1873 O O . ARG A 1 228 ? 33.031 -15.643 -27.541 1.00 77.25 228 ARG A O 1
ATOM 1880 N N . THR A 1 229 ? 30.895 -14.961 -27.492 1.00 69.56 229 THR A N 1
ATOM 1881 C CA . THR A 1 229 ? 30.330 -16.318 -27.418 1.00 69.56 229 THR A CA 1
ATOM 1882 C C . THR A 1 229 ? 30.572 -17.106 -28.705 1.00 69.56 229 THR A C 1
ATOM 1884 O O . THR A 1 229 ? 30.850 -18.299 -28.643 1.00 69.56 229 THR A O 1
ATOM 1887 N N . ILE A 1 230 ? 30.507 -16.450 -29.868 1.00 65.31 230 ILE A N 1
ATOM 1888 C CA . ILE A 1 230 ? 30.825 -17.082 -31.156 1.00 65.31 230 ILE A CA 1
ATOM 1889 C C . ILE A 1 230 ? 32.324 -17.393 -31.242 1.00 65.31 230 ILE A C 1
ATOM 1891 O O . ILE A 1 230 ? 32.673 -18.508 -31.610 1.00 65.31 230 ILE A O 1
ATOM 1895 N N . GLY A 1 231 ? 33.202 -16.469 -30.837 1.00 60.00 231 GLY A N 1
ATOM 1896 C CA . GLY A 1 231 ? 34.654 -16.692 -30.830 1.00 60.00 231 GLY A CA 1
ATOM 1897 C C . GLY A 1 231 ? 35.087 -17.871 -29.953 1.00 60.00 231 GLY A C 1
ATOM 1898 O O . GLY A 1 231 ? 35.868 -18.701 -30.405 1.00 60.00 231 GLY A O 1
ATOM 1899 N N . LEU A 1 232 ? 34.508 -18.008 -28.753 1.00 58.56 232 LEU A N 1
ATOM 1900 C CA . LEU A 1 232 ? 34.751 -19.147 -27.852 1.00 58.56 232 LEU A CA 1
ATOM 1901 C C . LEU A 1 232 ? 34.323 -20.493 -28.454 1.00 58.56 232 LEU A C 1
ATOM 1903 O O . LEU A 1 232 ? 34.955 -21.517 -28.207 1.00 58.56 232 LEU A O 1
ATOM 1907 N N . ARG A 1 233 ? 33.251 -20.492 -29.254 1.00 50.81 233 ARG A N 1
ATOM 1908 C CA . ARG A 1 233 ? 32.721 -21.697 -29.904 1.00 50.81 233 ARG A CA 1
ATOM 1909 C C . ARG A 1 233 ? 33.582 -22.167 -31.077 1.00 50.81 233 ARG A C 1
ATOM 1911 O O . ARG A 1 233 ? 33.534 -23.345 -31.389 1.00 50.81 233 ARG A O 1
ATOM 1918 N N . VAL A 1 234 ? 34.340 -21.259 -31.697 1.00 53.72 234 VAL A N 1
ATOM 1919 C CA . VAL A 1 234 ? 35.258 -21.549 -32.813 1.00 53.72 234 VAL A CA 1
ATOM 1920 C C . VAL A 1 234 ? 36.651 -21.950 -32.306 1.00 53.72 234 VAL A C 1
ATOM 1922 O O . VAL A 1 234 ? 37.350 -22.693 -32.977 1.00 53.72 234 VAL A O 1
ATOM 1925 N N . SER A 1 235 ? 37.055 -21.508 -31.109 1.00 48.38 235 SER A N 1
ATOM 1926 C CA . SER A 1 235 ? 38.335 -21.884 -30.482 1.00 48.38 235 SER A CA 1
ATOM 1927 C C . SER A 1 235 ? 38.322 -23.217 -29.718 1.00 48.38 235 SER A C 1
ATOM 1929 O O . SER A 1 235 ? 39.380 -23.688 -29.314 1.00 48.38 235 SER A O 1
ATOM 1931 N N . CYS A 1 236 ? 37.145 -23.802 -29.473 1.00 42.62 236 CYS A N 1
ATOM 1932 C CA . CYS A 1 236 ? 36.971 -25.094 -28.787 1.00 42.62 236 CYS A CA 1
ATOM 1933 C C . CYS A 1 236 ? 36.583 -26.247 -29.735 1.00 42.62 236 CYS A C 1
ATOM 1935 O O . CYS A 1 236 ? 36.200 -27.315 -29.257 1.00 42.62 236 CYS A O 1
ATOM 1937 N N . SER A 1 237 ? 36.656 -26.032 -31.049 1.00 40.03 237 SER A N 1
ATOM 1938 C CA . SER A 1 237 ? 36.344 -27.010 -32.100 1.00 40.03 237 SER A CA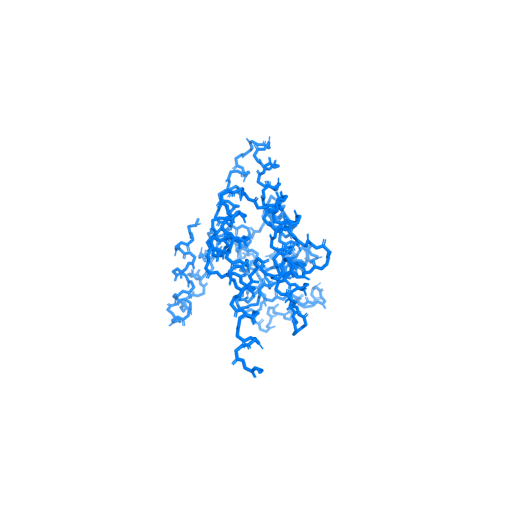 1
ATOM 1939 C C . SER A 1 237 ? 37.539 -27.250 -33.003 1.00 40.03 237 SER A C 1
ATOM 1941 O O . SER A 1 237 ? 38.189 -26.236 -33.339 1.00 40.03 237 SER A O 1
#

Radius of gyration: 22.89 Å; chains: 1; bounding box: 58×48×56 Å